Protein AF-0000000084926700 (afdb_homodimer)

pLDDT: mean 98.09, std 1.51, range [87.0, 98.94]

Solvent-accessible surface area (backbone atoms only — not comparable to full-atom values): 17293 Å² total; per-residue (Å²): 122,46,78,41,77,56,53,80,87,45,44,69,62,55,50,50,43,50,35,48,34,26,75,72,44,66,83,39,51,40,74,64,69,73,50,72,67,58,48,49,52,53,49,61,75,17,67,68,95,33,42,46,31,31,31,32,49,96,93,35,76,46,28,35,35,32,48,40,74,63,48,89,40,59,16,24,70,37,20,29,26,59,48,77,48,61,23,85,90,54,61,94,68,58,57,66,56,55,51,48,55,52,49,54,54,51,40,51,73,74,59,31,43,29,39,37,37,82,38,35,64,82,43,54,66,62,53,50,54,43,42,74,73,62,29,38,81,36,27,51,45,76,56,39,28,44,59,97,91,38,70,33,37,36,31,32,31,38,32,78,103,121,46,77,41,77,55,53,81,88,46,42,69,61,52,48,49,44,51,34,48,32,27,75,72,45,65,81,39,51,40,72,63,69,72,50,71,68,58,47,49,52,53,49,60,76,17,68,68,95,34,43,46,31,32,31,32,48,96,92,36,77,44,27,37,34,34,48,41,76,63,49,90,40,58,16,24,69,37,20,29,26,59,48,76,48,61,23,85,88,54,61,94,68,58,57,68,57,54,50,50,55,52,49,55,54,50,39,51,73,74,59,31,43,28,38,37,38,80,37,35,64,82,42,53,66,62,53,50,55,42,42,74,73,61,32,39,82,37,27,51,44,76,55,39,27,46,59,95,91,38,71,32,37,37,31,32,32,39,32,78,104

Radius of gyration: 20.7 Å; Cα contacts (8 Å, |Δi|>4): 631; chains: 2; bounding box: 41×64×48 Å

Nearest PDB structures (foldseek):
  3dr8-assembly1_B  TM=9.651E-01  e=3.257E-20  unclassified
  4mbu-assembly1_A  TM=9.840E-01  e=1.682E-19  Staphylococcus aureus subsp. aureus Mu50
  5t7e-assembly1_C-2  TM=9.710E-01  e=2.104E-18  Streptomyces hygroscopicus
  5wph-assembly1_A  TM=9.653E-01  e=4.947E-17  Pseudomonas putida KT2440
  5jtf-assembly1_B  TM=9.645E-01  e=9.303E-17  Pseudomonas putida KT2440

InterPro domains:
  IPR000182 GNAT domain [PF00583] (29-135)
  IPR000182 GNAT domain [PS51186] (1-161)
  IPR016181 Acyl-CoA N-acyltransferase [SSF55729] (1-161)

Organism: Caldicellulosiruptor owensensis (strain ATCC 700167 / DSM 13100 / OL) (NCBI:txid632518)

Structure (mmCIF, N/CA/C/O backbone):
data_AF-0000000084926700-model_v1
#
loop_
_entity.id
_entity.type
_entity.pdbx_description
1 polymer 'GCN5-related N-acetyltransferase'
#
loop_
_atom_site.group_PDB
_atom_site.id
_atom_site.type_symbol
_atom_site.label_atom_id
_atom_site.label_alt_id
_atom_site.label_comp_id
_atom_site.label_asym_id
_atom_site.label_entity_id
_atom_site.label_seq_id
_atom_site.pdbx_PDB_ins_code
_atom_site.Cartn_x
_atom_site.Cartn_y
_atom_site.Cartn_z
_atom_site.occupancy
_atom_site.B_iso_or_equiv
_atom_site.auth_seq_id
_atom_site.auth_comp_id
_atom_site.auth_asym_id
_atom_site.auth_atom_id
_atom_site.pdbx_PDB_model_num
ATOM 1 N N . MET A 1 1 ? -9.5 28.453 14.359 1 93.62 1 MET A N 1
ATOM 2 C CA . MET A 1 1 ? -9.023 27.656 13.234 1 93.62 1 MET A CA 1
ATOM 3 C C . MET A 1 1 ? -10.195 27.016 12.484 1 93.62 1 MET A C 1
ATOM 5 O O . MET A 1 1 ? -11.125 26.516 13.109 1 93.62 1 MET A O 1
ATOM 9 N N . ASN A 1 2 ? -10.195 27.125 11.203 1 97.12 2 ASN A N 1
ATOM 10 C CA . ASN A 1 2 ? -11.219 26.562 10.336 1 97.12 2 ASN A CA 1
ATOM 11 C C . ASN A 1 2 ? -10.648 25.5 9.406 1 97.12 2 ASN A C 1
ATOM 13 O O . ASN A 1 2 ? -9.547 25.656 8.875 1 97.12 2 ASN A O 1
ATOM 17 N N . ILE A 1 3 ? -11.391 24.391 9.234 1 98.62 3 ILE A N 1
ATOM 18 C CA . ILE A 1 3 ? -11.016 23.359 8.273 1 98.62 3 ILE A CA 1
ATOM 19 C C . ILE A 1 3 ? -11.969 23.391 7.082 1 98.62 3 ILE A C 1
ATOM 21 O O . ILE A 1 3 ? -13.18 23.297 7.25 1 98.62 3 ILE A O 1
ATOM 25 N N . ARG A 1 4 ? -11.453 23.547 5.969 1 98.25 4 ARG A N 1
ATOM 26 C CA . ARG A 1 4 ? -12.258 23.672 4.762 1 98.25 4 ARG A CA 1
ATOM 27 C C . ARG A 1 4 ? -11.617 22.906 3.6 1 98.25 4 ARG A C 1
ATOM 29 O O . ARG A 1 4 ? -10.422 22.625 3.625 1 98.25 4 ARG A O 1
ATOM 36 N N . LYS A 1 5 ? -12.43 22.688 2.58 1 98.19 5 LYS A N 1
ATOM 37 C CA . LYS A 1 5 ? -11.867 22.109 1.36 1 98.19 5 LYS A CA 1
ATOM 38 C C . LYS A 1 5 ? -10.82 23.031 0.742 1 98.19 5 LYS A C 1
ATOM 40 O O . LYS A 1 5 ? -11.039 24.234 0.635 1 98.19 5 LYS A O 1
ATOM 45 N N . ALA A 1 6 ? -9.703 22.438 0.392 1 98.5 6 ALA A N 1
ATOM 46 C CA . ALA A 1 6 ? -8.656 23.219 -0.255 1 98.5 6 ALA A CA 1
ATOM 47 C C . ALA A 1 6 ? -9.047 23.609 -1.679 1 98.5 6 ALA A C 1
ATOM 49 O O . ALA A 1 6 ? -9.836 22.906 -2.32 1 98.5 6 ALA A O 1
ATOM 50 N N . THR A 1 7 ? -8.547 24.719 -2.139 1 97.25 7 THR A N 1
ATOM 51 C CA . THR A 1 7 ? -8.727 25.172 -3.516 1 97.25 7 THR A CA 1
ATOM 52 C C . THR A 1 7 ? -7.383 25.266 -4.23 1 97.25 7 THR A C 1
ATOM 54 O O . THR A 1 7 ? -6.332 25.125 -3.607 1 97.25 7 THR A O 1
ATOM 57 N N . ILE A 1 8 ? -7.48 25.484 -5.504 1 97 8 ILE A N 1
ATOM 58 C CA . ILE A 1 8 ? -6.277 25.578 -6.32 1 97 8 ILE A CA 1
ATOM 59 C C . ILE A 1 8 ? -5.398 26.719 -5.801 1 97 8 ILE A C 1
ATOM 61 O O . ILE A 1 8 ? -4.168 26.625 -5.82 1 97 8 ILE A O 1
ATOM 65 N N . SER A 1 9 ? -5.969 27.734 -5.277 1 97.31 9 SER A N 1
ATOM 66 C CA . SER A 1 9 ? -5.227 28.891 -4.797 1 97.31 9 SER A CA 1
ATOM 67 C C . SER A 1 9 ? -4.41 28.547 -3.555 1 97.31 9 SER A C 1
ATOM 69 O O . SER A 1 9 ? -3.508 29.297 -3.172 1 97.31 9 SER A O 1
ATOM 71 N N . ASP A 1 10 ? -4.672 27.406 -2.898 1 98.06 10 ASP A N 1
ATOM 72 C CA . ASP A 1 10 ? -3.959 27 -1.693 1 98.06 10 ASP A CA 1
ATOM 73 C C . ASP A 1 10 ? -2.703 26.203 -2.045 1 98.06 10 ASP A C 1
ATOM 75 O O . ASP A 1 10 ? -1.844 25.984 -1.19 1 98.06 10 ASP A O 1
ATOM 79 N N . ILE A 1 11 ? -2.545 25.828 -3.25 1 98 11 ILE A N 1
ATOM 80 C CA . ILE A 1 11 ? -1.574 24.828 -3.67 1 98 11 ILE A CA 1
ATOM 81 C C . ILE A 1 11 ? -0.164 25.281 -3.32 1 98 11 ILE A C 1
ATOM 83 O O . ILE A 1 11 ? 0.638 24.516 -2.785 1 98 11 ILE A O 1
ATOM 87 N N . PRO A 1 12 ? 0.194 26.562 -3.576 1 98.31 12 PRO A N 1
ATOM 88 C CA . PRO A 1 12 ? 1.556 26.969 -3.225 1 98.31 12 PRO A CA 1
ATOM 89 C C . PRO A 1 12 ? 1.863 26.781 -1.741 1 98.31 12 PRO A C 1
ATOM 91 O O . PRO A 1 12 ? 2.982 26.391 -1.383 1 98.31 12 PRO A O 1
ATOM 94 N N . HIS A 1 13 ? 0.9 27 -0.874 1 98.56 13 HIS A N 1
ATOM 95 C CA . HIS A 1 13 ? 1.1 26.859 0.564 1 98.56 13 HIS A CA 1
ATOM 96 C C . HIS A 1 13 ? 1.185 25.391 0.967 1 98.56 13 HIS A C 1
ATOM 98 O O . HIS A 1 13 ? 2.041 25 1.771 1 98.56 13 HIS A O 1
ATOM 104 N N . LEU A 1 14 ? 0.307 24.594 0.41 1 98.81 14 LEU A N 1
ATOM 105 C CA . LEU A 1 14 ? 0.315 23.172 0.699 1 98.81 14 LEU A CA 1
ATOM 106 C C . LEU A 1 14 ? 1.615 22.531 0.226 1 98.81 14 LEU A C 1
ATOM 108 O O . LEU A 1 14 ? 2.207 21.719 0.942 1 98.81 14 LEU A O 1
ATOM 112 N N . LEU A 1 15 ? 2.004 22.938 -0.958 1 98.88 15 LEU A N 1
ATOM 113 C CA . LEU A 1 15 ? 3.236 22.422 -1.54 1 98.88 15 LEU A CA 1
ATOM 114 C C . LEU A 1 15 ? 4.445 22.797 -0.69 1 98.88 15 LEU A C 1
ATOM 116 O O . LEU A 1 15 ? 5.355 21.984 -0.501 1 98.88 15 LEU A O 1
ATOM 120 N N . TYR A 1 16 ? 4.469 23.984 -0.214 1 98.81 16 TYR A N 1
ATOM 121 C CA . TYR A 1 16 ? 5.543 24.422 0.673 1 98.81 16 TYR A CA 1
ATOM 122 C C . TYR A 1 16 ? 5.633 23.516 1.898 1 98.81 16 TYR A C 1
ATOM 124 O O . TYR A 1 16 ? 6.719 23.047 2.254 1 98.81 16 TYR A O 1
ATOM 132 N N . ILE A 1 17 ? 4.531 23.281 2.496 1 98.88 17 ILE A N 1
ATOM 133 C CA . ILE A 1 17 ? 4.484 22.438 3.688 1 98.88 17 ILE A CA 1
ATOM 134 C C . ILE A 1 17 ? 5.012 21.047 3.355 1 98.88 17 ILE A C 1
ATOM 136 O O . ILE A 1 17 ? 5.848 20.5 4.082 1 98.88 17 ILE A O 1
ATOM 140 N N . TYR A 1 18 ? 4.57 20.531 2.256 1 98.88 18 TYR A N 1
ATOM 141 C CA . TYR A 1 18 ? 4.961 19.172 1.875 1 98.88 18 TYR A CA 1
ATOM 142 C C . TYR A 1 18 ? 6.453 19.094 1.584 1 98.88 18 TYR A C 1
ATOM 144 O O . TYR A 1 18 ? 7.141 18.188 2.059 1 98.88 18 TYR A O 1
ATOM 152 N N . ASN A 1 19 ? 6.918 20.031 0.82 1 98.88 19 ASN A N 1
ATOM 153 C CA . ASN A 1 19 ? 8.32 19.984 0.414 1 98.88 19 ASN A CA 1
ATOM 154 C C . ASN A 1 19 ? 9.25 20.25 1.593 1 98.88 19 ASN A C 1
ATOM 156 O O . ASN A 1 19 ? 10.375 19.75 1.624 1 98.88 19 ASN A O 1
ATOM 160 N N . TYR A 1 20 ? 8.773 21.016 2.555 1 98.88 20 TYR A N 1
ATOM 161 C CA . TYR A 1 20 ? 9.547 21.109 3.787 1 98.88 20 TYR A CA 1
ATOM 162 C C . TYR A 1 20 ? 9.758 19.734 4.41 1 98.88 20 TYR A C 1
ATOM 164 O O . TYR A 1 20 ? 10.867 19.406 4.824 1 98.88 20 TYR A O 1
ATOM 172 N N . GLU A 1 21 ? 8.695 18.938 4.473 1 98.62 21 GLU A N 1
ATOM 173 C CA . GLU A 1 21 ? 8.781 17.594 5.039 1 98.62 21 GLU A CA 1
ATOM 174 C C . GLU A 1 21 ? 9.703 16.703 4.203 1 98.62 21 GLU A C 1
ATOM 176 O O . GLU A 1 21 ? 10.461 15.898 4.75 1 98.62 21 GLU A O 1
ATOM 181 N N . VAL A 1 22 ? 9.617 16.797 2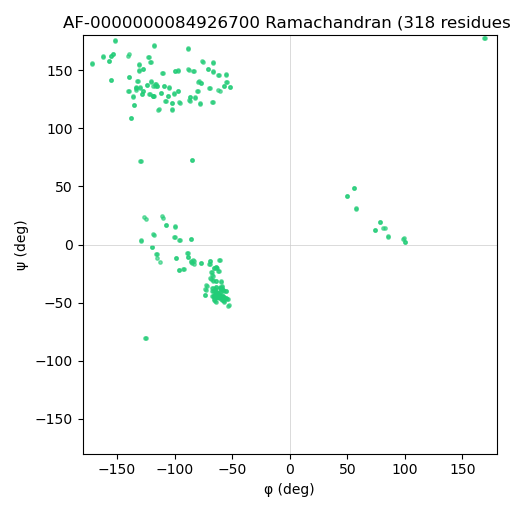.863 1 98.81 22 VAL A N 1
ATOM 182 C CA . VAL A 1 22 ? 10.469 16.031 1.972 1 98.81 22 VAL A CA 1
ATOM 183 C C . VAL A 1 22 ? 11.938 16.297 2.307 1 98.81 22 VAL A C 1
ATOM 185 O O . VAL A 1 22 ? 12.727 15.359 2.43 1 98.81 22 VAL A O 1
ATOM 188 N N . LEU A 1 23 ? 12.25 17.516 2.602 1 98.69 23 LEU A N 1
ATOM 189 C CA . LEU A 1 23 ? 13.641 17.922 2.699 1 98.69 23 LEU A CA 1
ATOM 190 C C . LEU A 1 23 ? 14.148 17.797 4.133 1 98.69 23 LEU A C 1
ATOM 192 O O . LEU A 1 23 ? 15.352 17.641 4.363 1 98.69 23 LEU A O 1
ATOM 196 N N . ASN A 1 24 ? 13.203 17.781 5.105 1 98.5 24 ASN A N 1
ATOM 197 C CA . ASN A 1 24 ? 13.695 18 6.457 1 98.5 24 ASN A CA 1
ATOM 198 C C . ASN A 1 24 ? 13.203 16.938 7.426 1 98.5 24 ASN A C 1
ATOM 200 O O . ASN A 1 24 ? 13.477 17 8.625 1 98.5 24 ASN A O 1
ATOM 204 N N . SER A 1 25 ? 12.484 15.961 6.934 1 98.25 25 SER A N 1
ATOM 205 C CA . SER A 1 25 ? 11.922 14.992 7.875 1 98.25 25 SER A CA 1
ATOM 206 C C . SER A 1 25 ? 11.742 13.633 7.223 1 98.25 25 SER A C 1
ATOM 208 O O . SER A 1 25 ? 11.992 13.469 6.027 1 98.25 25 SER A O 1
ATOM 210 N N . THR A 1 26 ? 11.32 12.648 8.008 1 98.25 26 THR A N 1
ATOM 211 C CA . THR A 1 26 ? 10.977 11.32 7.516 1 98.25 26 THR A CA 1
ATOM 212 C C . THR A 1 26 ? 9.469 11.102 7.547 1 98.25 26 THR A C 1
ATOM 214 O O . THR A 1 26 ? 9 9.961 7.539 1 98.25 26 THR A O 1
ATOM 217 N N . SER A 1 27 ? 8.727 12.203 7.668 1 98.12 27 SER A N 1
ATOM 218 C CA . SER A 1 27 ? 7.277 12.094 7.727 1 98.12 27 SER A CA 1
ATOM 219 C C . SER A 1 27 ? 6.699 11.625 6.395 1 98.12 27 SER A C 1
ATOM 221 O O . SER A 1 27 ? 5.566 11.148 6.332 1 98.12 27 SER A O 1
ATOM 223 N N . THR A 1 28 ? 7.461 11.875 5.34 1 98.62 28 THR A N 1
ATOM 224 C CA . THR A 1 28 ? 7.152 11.344 4.016 1 98.62 28 THR A CA 1
ATOM 225 C C . THR A 1 28 ? 8.359 10.617 3.432 1 98.62 28 THR A C 1
ATOM 227 O O . THR A 1 28 ? 9.5 10.969 3.713 1 98.62 28 THR A O 1
ATOM 230 N N . PHE A 1 29 ? 8.055 9.68 2.641 1 98.81 29 PHE A N 1
ATOM 231 C CA . PHE A 1 29 ? 9.117 8.867 2.059 1 98.81 29 PHE A CA 1
ATOM 232 C C . PHE A 1 29 ? 9.43 9.328 0.639 1 98.81 29 PHE A C 1
ATOM 234 O O . PHE A 1 29 ? 10.016 8.578 -0.144 1 98.81 29 PHE A O 1
ATOM 241 N N . ASP A 1 30 ? 8.992 10.5 0.275 1 98.75 30 ASP A N 1
ATOM 242 C CA . ASP A 1 30 ? 9.531 11.195 -0.892 1 98.75 30 ASP A CA 1
ATOM 243 C C . ASP A 1 30 ? 10.883 11.82 -0.577 1 98.75 30 ASP A C 1
ATOM 245 O O . ASP A 1 30 ? 11.078 12.383 0.504 1 98.75 30 ASP A O 1
ATOM 249 N N . ILE A 1 31 ? 11.805 11.719 -1.516 1 98.44 31 ILE A N 1
ATOM 250 C CA . ILE A 1 31 ? 13.148 12.18 -1.206 1 98.44 31 ILE A CA 1
ATOM 251 C C . ILE A 1 31 ? 13.5 13.375 -2.086 1 98.44 31 ILE A C 1
ATOM 253 O O . ILE A 1 31 ? 14.484 14.078 -1.827 1 98.44 31 ILE A O 1
ATOM 257 N N . HIS A 1 32 ? 12.695 13.664 -3.131 1 98.5 32 HIS A N 1
ATOM 258 C CA . HIS A 1 32 ? 12.828 14.859 -3.961 1 98.5 32 HIS A CA 1
ATOM 259 C C . HIS A 1 32 ? 11.57 15.719 -3.885 1 98.5 32 HIS A C 1
ATOM 261 O O . HIS A 1 32 ? 10.453 15.203 -3.955 1 98.5 32 HIS A O 1
ATOM 267 N N . PRO A 1 33 ? 11.805 17 -3.766 1 98.69 33 PRO A N 1
ATOM 268 C CA . PRO A 1 33 ? 10.641 17.891 -3.703 1 98.69 33 PRO A CA 1
ATOM 269 C C . PRO A 1 33 ? 9.703 17.719 -4.898 1 98.69 33 PRO A C 1
ATOM 271 O O . PRO A 1 33 ? 10.164 17.469 -6.016 1 98.69 33 PRO A O 1
ATOM 274 N N . LYS A 1 34 ? 8.445 17.891 -4.621 1 98.62 34 LYS A N 1
ATOM 275 C CA . LYS A 1 34 ? 7.426 17.812 -5.668 1 98.62 34 LYS A CA 1
ATOM 276 C C . LYS A 1 34 ? 7.305 19.156 -6.398 1 98.62 34 LYS A C 1
ATOM 278 O O . LYS A 1 34 ? 7.539 20.219 -5.812 1 98.62 34 LYS A O 1
ATOM 283 N N . THR A 1 35 ? 6.953 19.078 -7.645 1 98.56 35 THR A N 1
ATOM 284 C CA . THR A 1 35 ? 6.66 20.266 -8.43 1 98.56 35 THR A CA 1
ATOM 285 C C . THR A 1 35 ? 5.191 20.656 -8.289 1 98.56 35 THR A C 1
ATOM 287 O O . THR A 1 35 ? 4.395 19.906 -7.723 1 98.56 35 THR A O 1
ATOM 290 N N . THR A 1 36 ? 4.898 21.828 -8.766 1 98.31 36 THR A N 1
ATOM 291 C CA . THR A 1 36 ? 3.506 22.266 -8.812 1 98.31 36 THR A CA 1
ATOM 292 C C . THR A 1 36 ? 2.67 21.297 -9.648 1 98.31 36 THR A C 1
ATOM 294 O O . THR A 1 36 ? 1.532 20.984 -9.289 1 98.31 36 THR A O 1
ATOM 297 N N . GLU A 1 37 ? 3.205 20.797 -10.695 1 97.94 37 GLU A N 1
ATOM 298 C CA . GLU A 1 37 ? 2.512 19.844 -11.562 1 97.94 37 GLU A CA 1
ATOM 299 C C . GLU A 1 37 ? 2.221 18.547 -10.82 1 97.94 37 GLU A C 1
ATOM 301 O O . GLU A 1 37 ? 1.122 18 -10.922 1 97.94 37 GLU A O 1
ATOM 306 N N . ASP A 1 38 ? 3.221 18.047 -10.102 1 97.38 38 ASP A N 1
ATOM 307 C CA . ASP A 1 38 ? 3.037 16.859 -9.281 1 97.38 38 ASP A CA 1
ATOM 308 C C . ASP A 1 38 ? 1.875 17.047 -8.305 1 97.38 38 ASP A C 1
ATOM 310 O O . ASP A 1 38 ? 1.033 16.156 -8.164 1 97.38 38 ASP A O 1
ATOM 314 N N . PHE A 1 39 ? 1.88 18.172 -7.684 1 97.44 39 PHE A N 1
ATOM 315 C CA . PHE A 1 39 ? 0.886 18.406 -6.645 1 97.44 39 PHE A CA 1
ATOM 316 C C . PHE A 1 39 ? -0.494 18.625 -7.254 1 97.44 39 PHE A C 1
ATOM 318 O O . PHE A 1 39 ? -1.506 18.25 -6.664 1 97.44 39 PHE A O 1
ATOM 325 N N . LEU A 1 40 ? -0.584 19.25 -8.406 1 97.31 40 LEU A N 1
ATOM 326 C CA . LEU A 1 40 ? -1.854 19.406 -9.102 1 97.31 40 LEU A CA 1
ATOM 327 C C . LEU A 1 40 ? -2.477 18.047 -9.422 1 97.31 40 LEU A C 1
ATOM 329 O O . LEU A 1 40 ? -3.697 17.891 -9.336 1 97.31 40 LEU A O 1
ATOM 333 N N . LYS A 1 41 ? -1.693 17.094 -9.789 1 97.19 41 LYS A N 1
ATOM 334 C CA . LYS A 1 41 ? -2.186 15.734 -10.023 1 97.19 41 LYS A CA 1
ATOM 335 C C . LYS A 1 41 ? -2.781 15.133 -8.758 1 97.19 41 LYS A C 1
ATOM 337 O O . LYS A 1 41 ? -3.846 14.516 -8.797 1 97.19 41 LYS A O 1
ATOM 342 N N . LEU A 1 42 ? -2.01 15.336 -7.684 1 97 42 LEU A N 1
ATOM 343 C CA . LEU A 1 42 ? -2.521 14.891 -6.391 1 97 42 LEU A CA 1
ATOM 344 C C . LEU A 1 42 ? -3.855 15.562 -6.074 1 97 42 LEU A C 1
ATOM 346 O O . LEU A 1 42 ? -4.812 14.891 -5.68 1 97 42 LEU A O 1
ATOM 350 N N . PHE A 1 43 ? -3.852 16.844 -6.266 1 97.19 43 PHE A N 1
ATOM 351 C CA . PHE A 1 43 ? -5.047 17.641 -6.004 1 97.19 43 PHE A CA 1
ATOM 352 C C . PHE A 1 43 ? -6.219 17.141 -6.848 1 97.19 43 PHE A C 1
ATOM 354 O O . PHE A 1 43 ? -7.324 16.969 -6.332 1 97.19 43 PHE A O 1
ATOM 361 N N . ASP A 1 44 ? -6 16.859 -8.094 1 96.25 44 ASP A N 1
ATOM 362 C CA . ASP A 1 44 ? -7.035 16.391 -9.008 1 96.25 44 ASP A CA 1
ATOM 363 C C . ASP A 1 44 ? -7.562 15.016 -8.594 1 96.25 44 ASP A C 1
ATOM 365 O O . ASP A 1 44 ? -8.766 14.758 -8.68 1 96.25 44 ASP A O 1
ATOM 369 N N . SER A 1 45 ? -6.672 14.172 -8.125 1 96.25 45 SER A N 1
ATOM 370 C CA . SER A 1 45 ? -7.078 12.836 -7.699 1 96.25 45 SER A CA 1
ATOM 371 C C . SER A 1 45 ? -7.91 12.891 -6.422 1 96.25 45 SER A C 1
ATOM 373 O O . SER A 1 45 ? -8.586 11.922 -6.074 1 96.25 45 SER A O 1
ATOM 375 N N . HIS A 1 46 ? -7.863 14 -5.734 1 96.94 46 HIS A N 1
ATOM 376 C CA . HIS A 1 46 ? -8.586 14.188 -4.48 1 96.94 46 HIS A CA 1
ATOM 377 C C . HIS A 1 46 ? -9.719 15.195 -4.641 1 96.94 46 HIS A C 1
ATOM 379 O O . HIS A 1 46 ? -10.172 15.789 -3.662 1 96.94 46 HIS A O 1
ATOM 385 N N . SER A 1 47 ? -10.242 15.414 -5.762 1 87 47 SER A N 1
ATOM 386 C CA . SER A 1 47 ? -11.195 16.484 -6.059 1 87 47 SER A CA 1
ATOM 387 C C . SER A 1 47 ? -12.617 16.062 -5.711 1 87 47 SER A C 1
ATOM 389 O O . SER A 1 47 ? -13.5 16.906 -5.547 1 87 47 SER A O 1
ATOM 391 N N . HIS A 1 48 ? -12.898 14.75 -5.516 1 89.19 48 HIS A N 1
ATOM 392 C CA . HIS A 1 48 ? -14.273 14.32 -5.324 1 89.19 48 HIS A CA 1
ATOM 393 C C . HIS A 1 48 ? -14.43 13.523 -4.035 1 89.19 48 HIS A C 1
ATOM 395 O O . HIS A 1 48 ? -14.672 14.094 -2.969 1 89.19 48 HIS A O 1
ATOM 401 N N . ARG A 1 49 ? -14.148 12.383 -3.951 1 92.75 49 ARG A N 1
ATOM 402 C CA . ARG A 1 49 ? -14.484 11.469 -2.859 1 92.75 49 ARG A CA 1
ATOM 403 C C . ARG A 1 49 ? -13.656 11.773 -1.618 1 92.75 49 ARG A C 1
ATOM 405 O O . ARG A 1 49 ? -14.164 11.734 -0.497 1 92.75 49 ARG A O 1
ATOM 412 N N . TYR A 1 50 ? -12.367 12.117 -1.796 1 97.56 50 TYR A N 1
ATOM 413 C CA . TYR A 1 50 ? -11.438 12.352 -0.699 1 97.56 50 TYR A CA 1
ATOM 414 C C . TYR A 1 50 ? -10.711 13.68 -0.875 1 97.56 50 TYR A C 1
ATOM 416 O O . TYR A 1 50 ? -9.492 13.711 -1.085 1 97.56 50 TYR A O 1
ATOM 424 N N . PRO A 1 51 ? -11.383 14.758 -0.686 1 98 51 PRO A N 1
ATOM 425 C CA . PRO A 1 51 ? -10.758 16.062 -0.902 1 98 51 PRO A CA 1
ATOM 426 C C . PRO A 1 51 ? -9.641 16.359 0.101 1 98 51 PRO A C 1
ATOM 428 O O . PRO A 1 51 ? -9.617 15.781 1.187 1 98 51 PRO A O 1
ATOM 431 N N . ILE A 1 52 ? -8.773 17.25 -0.351 1 98.81 52 ILE A N 1
ATOM 432 C CA . ILE A 1 52 ? -7.789 17.812 0.575 1 98.81 52 ILE A CA 1
ATOM 433 C C . ILE A 1 52 ? -8.438 18.922 1.403 1 98.81 52 ILE A C 1
ATOM 435 O O . ILE A 1 52 ? -9.125 19.781 0.861 1 98.81 52 ILE A O 1
ATOM 439 N N . TYR A 1 53 ? -8.227 18.859 2.686 1 98.81 53 TYR A N 1
ATOM 440 C CA . TYR A 1 53 ? -8.758 19.859 3.59 1 98.81 53 TYR A CA 1
ATOM 441 C C . TYR A 1 53 ? -7.641 20.703 4.191 1 98.81 53 TYR A C 1
ATOM 443 O O . TYR A 1 53 ? -6.668 20.172 4.723 1 98.81 53 TYR A O 1
ATOM 451 N N . ALA A 1 54 ? -7.805 21.984 4.121 1 98.81 54 ALA A N 1
ATOM 452 C CA . ALA A 1 54 ? -6.844 22.922 4.691 1 98.81 54 ALA A CA 1
ATOM 453 C C . ALA A 1 54 ? -7.332 23.453 6.035 1 98.81 54 ALA A C 1
ATOM 455 O O . ALA A 1 54 ? -8.508 23.797 6.184 1 98.81 54 ALA A O 1
ATOM 456 N N . ALA A 1 55 ? -6.473 23.406 7.012 1 98.81 55 ALA A N 1
ATOM 457 C CA . ALA A 1 55 ? -6.688 24.125 8.266 1 98.81 55 ALA A CA 1
ATOM 458 C C . ALA A 1 55 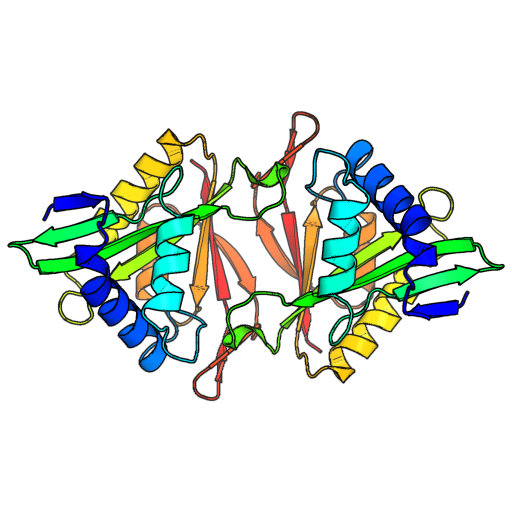? -6.148 25.547 8.18 1 98.81 55 ALA A C 1
ATOM 460 O O . ALA A 1 55 ? -4.961 25.75 7.918 1 98.81 55 ALA A O 1
ATOM 461 N N . GLU A 1 56 ? -7.027 26.438 8.453 1 98.56 56 GLU A N 1
ATOM 462 C CA . GLU A 1 56 ? -6.664 27.844 8.234 1 98.56 56 GLU A CA 1
ATOM 463 C C . GLU A 1 56 ? -7.043 28.703 9.43 1 98.56 56 GLU A C 1
ATOM 465 O O . GLU A 1 56 ? -8.062 28.453 10.086 1 98.56 56 GLU A O 1
ATOM 470 N N . GLU A 1 57 ? -6.156 29.625 9.727 1 97.88 57 GLU A N 1
ATOM 471 C CA . GLU A 1 57 ? -6.422 30.688 10.688 1 97.88 57 GLU A CA 1
ATOM 472 C C . GLU A 1 57 ? -5.934 32.031 10.172 1 97.88 57 GLU A C 1
ATOM 474 O O . GLU A 1 57 ? -4.77 32.188 9.789 1 97.88 57 GLU A O 1
ATOM 479 N N . ASN A 1 58 ? -6.836 33.094 10.172 1 95.69 58 ASN A N 1
ATOM 480 C CA . ASN A 1 58 ? -6.496 34.438 9.711 1 95.69 58 ASN A CA 1
ATOM 481 C C . ASN A 1 58 ? -5.824 34.406 8.336 1 95.69 58 ASN A C 1
ATOM 483 O O . ASN A 1 58 ? -4.75 34.969 8.156 1 95.69 58 ASN A O 1
ATOM 487 N N . SER A 1 59 ? -6.273 33.594 7.387 1 94.25 59 SER A N 1
ATOM 488 C CA . SER A 1 59 ? -5.867 33.469 5.988 1 94.25 59 SER A CA 1
ATOM 489 C C . SER A 1 59 ? -4.508 32.781 5.859 1 94.25 59 SER A C 1
ATOM 491 O O . SER A 1 59 ? -3.855 32.875 4.816 1 94.25 59 SER A O 1
ATOM 493 N N . THR A 1 60 ? -4.125 32.219 7.004 1 97.44 60 THR A N 1
ATOM 494 C CA . THR A 1 60 ? -2.879 31.453 6.996 1 97.44 60 THR A CA 1
ATOM 495 C C . THR A 1 60 ? -3.162 29.953 7.051 1 97.44 60 THR A C 1
ATOM 497 O O . THR A 1 60 ? -3.951 29.484 7.875 1 97.44 60 THR A O 1
ATOM 500 N N . ILE A 1 61 ? -2.566 29.25 6.109 1 98.62 61 ILE A N 1
ATOM 501 C CA . ILE A 1 61 ? -2.695 27.797 6.133 1 98.62 61 ILE A CA 1
ATOM 502 C C . ILE A 1 61 ? -1.757 27.203 7.184 1 98.62 61 ILE A C 1
ATOM 504 O O . ILE A 1 61 ? -0.539 27.375 7.102 1 98.62 61 ILE A O 1
ATOM 508 N N . LEU A 1 62 ? -2.322 26.5 8.141 1 98.81 62 LEU A N 1
ATOM 509 C CA . LEU A 1 62 ? -1.581 25.953 9.273 1 98.81 62 LEU A CA 1
ATOM 510 C C . LEU A 1 62 ? -1.188 24.5 9.016 1 98.81 62 LEU A C 1
ATOM 512 O O . LEU A 1 62 ? -0.28 23.969 9.664 1 98.81 62 LEU A O 1
ATOM 516 N N . GLY A 1 63 ? -1.837 23.844 8.172 1 98.88 63 GLY A N 1
ATOM 517 C CA . GLY A 1 63 ? -1.68 22.438 7.812 1 98.88 63 GLY A CA 1
ATOM 518 C C . GLY A 1 63 ? -2.807 21.922 6.941 1 98.88 63 GLY A C 1
ATOM 519 O O . GLY A 1 63 ? -3.684 22.672 6.527 1 98.88 63 GLY A O 1
ATOM 520 N N . TYR A 1 64 ? -2.691 20.719 6.574 1 98.88 64 TYR A N 1
ATOM 521 C CA . TYR A 1 64 ? -3.75 20.109 5.777 1 98.88 64 TYR A CA 1
ATOM 522 C C . TYR A 1 64 ? -3.752 18.594 5.949 1 98.88 64 TYR A C 1
ATOM 524 O O . TYR A 1 64 ? -2.818 18.016 6.523 1 98.88 64 TYR A O 1
ATOM 532 N N . GLY A 1 65 ? -4.812 17.984 5.609 1 98.88 65 GLY A N 1
ATOM 533 C CA . GLY A 1 65 ? -4.961 16.531 5.641 1 98.88 65 GLY A CA 1
ATOM 534 C C . GLY A 1 65 ? -5.98 16.016 4.645 1 98.88 65 GLY A C 1
ATOM 535 O O . GLY A 1 65 ? -6.754 16.797 4.078 1 98.88 65 GLY A O 1
ATOM 536 N N . TYR A 1 66 ? -5.922 14.781 4.398 1 98.88 66 TYR A N 1
ATOM 537 C CA . TYR A 1 66 ? -6.875 14.148 3.494 1 98.88 66 TYR A CA 1
ATOM 538 C C . TYR A 1 66 ? -6.887 12.633 3.691 1 98.88 66 TYR A C 1
ATOM 540 O O . TYR A 1 66 ? -6.008 12.078 4.352 1 98.88 66 TYR A O 1
ATOM 548 N N . LEU A 1 67 ? -7.898 12.055 3.229 1 98.75 67 LEU A N 1
ATOM 549 C CA . LEU A 1 67 ? -8.008 10.602 3.102 1 98.75 67 LEU A CA 1
ATOM 550 C C . LEU A 1 67 ? -7.652 10.156 1.688 1 98.75 67 LEU A C 1
ATOM 552 O O . LEU A 1 67 ? -7.793 10.922 0.733 1 98.75 67 LEU A O 1
ATOM 556 N N . SER A 1 68 ? -7.125 8.992 1.557 1 98.38 68 SER A N 1
ATOM 557 C CA . SER A 1 68 ? -6.875 8.336 0.279 1 98.38 68 SER A CA 1
ATOM 558 C C . SER A 1 68 ? -7.406 6.902 0.283 1 98.38 68 SER A C 1
ATOM 560 O O . SER A 1 68 ? -7.551 6.293 1.344 1 98.38 68 SER A O 1
ATOM 562 N N . PRO A 1 69 ? -7.707 6.414 -0.976 1 97.62 69 PRO A N 1
ATOM 563 C CA . PRO A 1 69 ? -7.922 4.965 -1.001 1 97.62 69 PRO A CA 1
ATOM 564 C C . PRO A 1 69 ? -6.719 4.184 -0.478 1 97.62 69 PRO A C 1
ATOM 566 O O . PRO A 1 69 ? -5.574 4.527 -0.779 1 97.62 69 PRO A O 1
ATOM 569 N N . PHE A 1 70 ? -7 3.172 0.36 1 98.25 70 PHE A N 1
ATOM 570 C CA . PHE A 1 70 ? -5.926 2.322 0.86 1 98.25 70 PHE A CA 1
ATOM 571 C C . PHE A 1 70 ? -5.27 1.552 -0.279 1 98.25 70 PHE A C 1
ATOM 573 O O . PHE A 1 70 ? -4.062 1.309 -0.255 1 98.25 70 PHE A O 1
ATOM 580 N N . SER A 1 71 ? -6.004 1.122 -1.248 1 98.06 71 SER A N 1
ATOM 581 C CA . SER A 1 71 ? -5.613 0.372 -2.438 1 98.06 71 SER A CA 1
ATOM 582 C C . SER A 1 71 ? -6.625 0.557 -3.564 1 98.06 71 SER A C 1
ATOM 584 O O . SER A 1 71 ? -7.777 0.924 -3.32 1 98.06 71 SER A O 1
ATOM 586 N N . GLU A 1 72 ? -6.156 0.324 -4.738 1 96.12 72 GLU A N 1
ATOM 587 C CA . GLU A 1 72 ? -7.066 0.385 -5.879 1 96.12 72 GLU A CA 1
ATOM 588 C C . GLU A 1 72 ? -7.93 -0.872 -5.965 1 96.12 72 GLU A C 1
ATOM 590 O O . GLU A 1 72 ? -8.906 -0.909 -6.711 1 96.12 72 GLU A O 1
ATOM 595 N N . LYS A 1 73 ? -7.59 -1.919 -5.301 1 98.12 73 LYS A N 1
ATOM 596 C CA . LYS A 1 73 ? -8.375 -3.148 -5.332 1 98.12 73 LYS A CA 1
ATOM 597 C C . LYS A 1 73 ? -9.711 -2.969 -4.613 1 98.12 73 LYS A C 1
ATOM 599 O O . LYS A 1 73 ? -9.75 -2.471 -3.486 1 98.12 73 LYS A O 1
ATOM 604 N N . GLU A 1 74 ? -10.734 -3.404 -5.168 1 97.81 74 GLU A N 1
ATOM 605 C CA . GLU A 1 74 ? -12.102 -3.043 -4.816 1 97.81 74 GLU A CA 1
ATOM 606 C C . GLU A 1 74 ? -12.461 -3.553 -3.424 1 97.81 74 GLU A C 1
ATOM 608 O O . GLU A 1 74 ? -13.25 -2.928 -2.713 1 97.81 74 GLU A O 1
ATOM 613 N N . ALA A 1 75 ? -11.914 -4.637 -3.031 1 98.62 75 ALA A N 1
ATOM 614 C CA . ALA A 1 75 ? -12.258 -5.203 -1.729 1 98.62 75 ALA A CA 1
ATOM 615 C C . ALA A 1 75 ? -11.797 -4.289 -0.596 1 98.62 75 ALA A C 1
ATOM 617 O O . ALA A 1 75 ? -12.32 -4.363 0.521 1 98.62 75 ALA A O 1
ATOM 618 N N . TYR A 1 76 ? -10.844 -3.404 -0.871 1 98.81 76 TYR A N 1
ATOM 619 C CA . TYR A 1 76 ? -10.305 -2.482 0.125 1 98.81 76 TYR A CA 1
ATOM 620 C C . TYR A 1 76 ? -11.156 -1.222 0.213 1 98.81 76 TYR A C 1
ATOM 622 O O . TYR A 1 76 ? -10.812 -0.28 0.929 1 98.81 76 TYR A O 1
ATOM 630 N N . SER A 1 77 ? -12.305 -1.098 -0.5 1 97.94 77 SER A N 1
ATOM 631 C CA . SER A 1 77 ? -13.102 0.122 -0.591 1 97.94 77 SER A CA 1
ATOM 632 C C . SER A 1 77 ? -13.617 0.55 0.779 1 97.94 77 SER A C 1
ATOM 634 O O . SER A 1 77 ? -14.023 1.7 0.965 1 97.94 77 SER A O 1
ATOM 636 N N . ILE A 1 78 ? -13.531 -0.303 1.781 1 98.44 78 ILE A N 1
ATOM 637 C CA . ILE A 1 78 ? -14.023 -0.013 3.121 1 98.44 78 ILE A CA 1
ATOM 638 C C . ILE A 1 78 ? -12.883 0.505 3.994 1 98.44 78 ILE A C 1
ATOM 640 O O . ILE A 1 78 ? -13.039 0.667 5.207 1 98.44 78 ILE A O 1
ATOM 644 N N . THR A 1 79 ? -11.703 0.69 3.445 1 98.88 79 THR A N 1
ATOM 645 C CA . THR A 1 79 ? -10.508 1.102 4.172 1 98.88 79 THR A CA 1
ATOM 646 C C . THR A 1 79 ? -9.867 2.32 3.516 1 98.88 79 THR A C 1
ATOM 648 O O . THR A 1 79 ? -9.711 2.365 2.295 1 98.88 79 THR A O 1
ATOM 651 N N . VAL A 1 80 ? -9.531 3.336 4.277 1 98.81 80 VAL A N 1
ATOM 652 C CA . VAL A 1 80 ? -8.852 4.527 3.777 1 98.81 80 VAL A CA 1
ATOM 653 C C . VAL A 1 80 ? -7.539 4.73 4.535 1 98.81 80 VAL A C 1
ATOM 655 O O . VAL A 1 80 ? -7.309 4.102 5.57 1 98.81 80 VAL A O 1
ATOM 658 N N . GLU A 1 81 ? -6.664 5.496 3.982 1 98.88 81 GLU A N 1
ATOM 659 C CA . GLU A 1 81 ? -5.441 5.973 4.621 1 98.88 81 GLU A CA 1
ATOM 660 C C . GLU A 1 81 ? -5.523 7.469 4.926 1 98.88 81 GLU A C 1
ATOM 662 O O . GLU A 1 81 ? -6.02 8.25 4.109 1 98.88 81 GLU A O 1
ATOM 667 N N . ASP A 1 82 ? -5.098 7.875 6.086 1 98.88 82 ASP A N 1
ATOM 668 C CA . ASP A 1 82 ? -5.102 9.305 6.383 1 98.88 82 ASP A CA 1
ATOM 669 C C . ASP A 1 82 ? -3.711 9.906 6.207 1 98.88 82 ASP A C 1
ATOM 671 O O . ASP A 1 82 ? -2.703 9.219 6.395 1 98.88 82 ASP A O 1
ATOM 675 N N . THR A 1 83 ? -3.637 11.133 5.836 1 98.81 83 THR A N 1
ATOM 676 C CA . THR A 1 83 ? -2.432 11.945 5.695 1 98.81 83 THR A CA 1
ATOM 677 C C . THR A 1 83 ? -2.623 13.312 6.34 1 98.81 83 THR A C 1
ATOM 679 O O . THR A 1 83 ? -3.664 13.953 6.164 1 98.81 83 THR A O 1
ATOM 682 N N . ILE A 1 84 ? -1.664 13.766 7.102 1 98.81 84 ILE A N 1
ATOM 683 C CA . ILE A 1 84 ? -1.717 15.062 7.77 1 98.81 84 ILE A CA 1
ATOM 684 C C . ILE A 1 84 ? -0.34 15.719 7.727 1 98.81 84 ILE A C 1
ATOM 686 O O . ILE A 1 84 ? 0.672 15.078 8.016 1 98.81 84 ILE A O 1
ATOM 690 N N . TYR A 1 85 ? -0.312 16.938 7.363 1 98.88 85 TYR A N 1
ATOM 691 C CA . TYR A 1 85 ? 0.889 17.75 7.426 1 98.88 85 TYR A CA 1
ATOM 692 C C . TYR A 1 85 ? 0.604 19.078 8.117 1 98.88 85 TYR A C 1
ATOM 694 O O . TYR A 1 85 ? -0.422 19.719 7.859 1 98.88 85 TYR A O 1
ATOM 702 N N . ILE A 1 86 ? 1.479 19.453 8.984 1 98.81 86 ILE A N 1
ATOM 703 C CA . ILE A 1 86 ? 1.365 20.703 9.711 1 98.81 86 ILE A CA 1
ATOM 704 C C . ILE A 1 86 ? 2.523 21.625 9.328 1 98.81 86 ILE A C 1
ATOM 706 O O . ILE A 1 86 ? 3.67 21.188 9.234 1 98.81 86 ILE A O 1
ATOM 710 N N . HIS A 1 87 ? 2.207 22.812 9.125 1 98.75 87 HIS A N 1
ATOM 711 C CA . HIS A 1 87 ? 3.246 23.812 8.867 1 98.75 87 HIS A CA 1
ATOM 712 C C . HIS A 1 87 ? 4.316 23.781 9.945 1 98.75 87 HIS A C 1
ATOM 714 O O . HIS A 1 87 ? 4 23.75 11.141 1 98.75 87 HIS A O 1
ATOM 720 N N . PRO A 1 88 ? 5.582 23.844 9.508 1 98.06 88 PRO A N 1
ATOM 721 C CA . PRO A 1 88 ? 6.656 23.672 10.484 1 98.06 88 PRO A CA 1
ATOM 722 C C . PRO A 1 88 ? 6.652 24.75 11.562 1 98.06 88 PRO A C 1
ATOM 724 O O . PRO A 1 88 ? 7.055 24.5 12.703 1 98.06 88 PRO A O 1
ATOM 727 N N . LEU A 1 89 ? 6.098 25.844 11.312 1 97.62 89 LEU A N 1
ATOM 728 C CA . LEU A 1 89 ? 6.133 26.969 12.25 1 97.62 89 LEU A CA 1
ATOM 729 C C . LEU A 1 89 ? 4.953 26.891 13.219 1 97.62 89 LEU A C 1
ATOM 731 O O . LEU A 1 89 ? 4.895 27.656 14.188 1 97.62 89 LEU A O 1
ATOM 735 N N . TYR A 1 90 ? 4.062 26 13.016 1 97.81 90 TYR A N 1
ATOM 736 C CA . TYR A 1 90 ? 2.84 26.031 13.812 1 97.81 90 TYR A CA 1
ATOM 737 C C . TYR A 1 90 ? 2.605 24.688 14.484 1 97.81 90 TYR A C 1
ATOM 739 O O . TYR A 1 90 ? 1.47 24.344 14.82 1 97.81 90 TYR A O 1
ATOM 747 N N . ARG A 1 91 ? 3.576 23.922 14.68 1 97.06 91 ARG A N 1
ATOM 748 C CA . ARG A 1 91 ? 3.486 22.625 15.328 1 97.06 91 ARG A CA 1
ATOM 749 C C . ARG A 1 91 ? 3.34 22.766 16.828 1 97.06 91 ARG A C 1
ATOM 751 O O . ARG A 1 91 ? 3.637 23.812 17.391 1 97.06 91 ARG A O 1
ATOM 758 N N . GLY A 1 92 ? 2.811 21.734 17.453 1 95.5 92 GLY A N 1
ATOM 759 C CA . GLY A 1 92 ? 2.668 21.734 18.891 1 95.5 92 GLY A CA 1
ATOM 760 C C . GLY A 1 92 ? 1.487 22.547 19.375 1 95.5 92 GLY A C 1
ATOM 761 O O . GLY A 1 92 ? 1.439 22.953 20.547 1 95.5 92 GLY A O 1
ATOM 762 N N . ARG A 1 93 ? 0.536 22.828 18.531 1 96.06 93 ARG A N 1
ATOM 763 C CA . ARG A 1 93 ? -0.579 23.703 18.875 1 96.06 93 ARG A CA 1
ATOM 764 C C . ARG A 1 93 ? -1.908 22.969 18.781 1 96.06 93 ARG A C 1
ATOM 766 O O . ARG A 1 93 ? -2.969 23.594 18.719 1 96.06 93 ARG A O 1
ATOM 773 N N . GLY A 1 94 ? -1.823 21.688 18.594 1 97.5 94 GLY A N 1
ATOM 774 C CA . GLY A 1 94 ? -3.039 20.891 18.562 1 97.5 94 GLY A CA 1
ATOM 775 C C . GLY A 1 94 ? -3.691 20.844 17.188 1 97.5 94 GLY A C 1
ATOM 776 O O . GLY A 1 94 ? -4.789 20.312 17.031 1 97.5 94 GLY A O 1
ATOM 777 N N . ILE A 1 95 ? -3.07 21.375 16.188 1 98.5 95 ILE A N 1
ATOM 778 C CA . ILE A 1 95 ? -3.625 21.438 14.852 1 98.5 95 ILE A CA 1
ATOM 779 C C . ILE A 1 95 ? -3.801 20.031 14.289 1 98.5 95 ILE A C 1
ATOM 781 O O . ILE A 1 95 ? -4.836 19.719 13.703 1 98.5 95 ILE A O 1
ATOM 785 N N . GLY A 1 96 ? -2.822 19.172 14.469 1 98.69 96 GLY A N 1
ATOM 786 C CA . GLY A 1 96 ? -2.91 17.781 14.023 1 98.69 96 GLY A CA 1
ATOM 787 C C . GLY A 1 96 ? -4.09 17.047 14.617 1 98.69 96 GLY A C 1
ATOM 788 O O . GLY A 1 96 ? -4.77 16.281 13.914 1 98.69 96 GLY A O 1
ATOM 789 N N . LYS A 1 97 ? -4.32 17.328 15.883 1 98.69 97 LYS A N 1
ATOM 790 C CA . LYS A 1 97 ? -5.453 16.719 16.562 1 98.69 97 LYS A CA 1
ATOM 791 C C . LYS A 1 97 ? -6.773 17.125 15.922 1 98.69 97 LYS A C 1
ATOM 793 O O . LYS A 1 97 ? -7.645 16.281 15.695 1 98.69 97 LYS A O 1
ATOM 798 N N . GLN A 1 98 ? -6.883 18.375 15.641 1 98.75 98 GLN A N 1
ATOM 799 C CA . GLN A 1 98 ? -8.117 18.875 15.047 1 98.75 98 GLN A CA 1
ATOM 800 C C . GLN A 1 98 ? -8.32 18.328 13.641 1 98.75 98 GLN A C 1
ATOM 802 O O . GLN A 1 98 ? -9.438 17.969 13.266 1 98.75 98 GLN A O 1
ATOM 807 N N . ILE A 1 99 ? -7.277 18.234 12.844 1 98.88 99 ILE A N 1
ATOM 808 C CA . ILE A 1 99 ? -7.371 17.719 11.484 1 98.88 99 ILE A CA 1
ATOM 809 C C . ILE A 1 99 ? -7.719 16.234 11.523 1 98.88 99 ILE A C 1
ATOM 811 O O . ILE A 1 99 ? -8.602 15.773 10.789 1 98.88 99 ILE A O 1
ATOM 815 N N . LEU A 1 100 ? -7.066 15.453 12.398 1 98.94 100 LEU A N 1
ATOM 816 C CA . LEU A 1 100 ? -7.332 14.016 12.469 1 98.94 100 LEU A CA 1
ATOM 817 C C . LEU A 1 100 ? -8.766 13.75 12.906 1 98.94 100 LEU A C 1
ATOM 819 O O . LEU A 1 100 ? -9.445 12.891 12.344 1 98.94 100 LEU A O 1
ATOM 823 N N . LYS A 1 101 ? -9.203 14.484 13.922 1 98.88 101 LYS A N 1
ATOM 824 C CA . LYS A 1 101 ? -10.594 14.367 14.352 1 98.88 101 LYS A CA 1
ATOM 825 C C . LYS A 1 101 ? -11.555 14.594 13.188 1 98.88 101 LYS A C 1
ATOM 827 O O . LYS A 1 101 ? -12.508 13.836 13 1 98.88 101 LYS A O 1
ATOM 832 N N . PHE A 1 102 ? -11.297 15.641 12.445 1 98.88 102 PHE A N 1
ATOM 833 C CA . PHE A 1 102 ? -12.109 15.969 11.273 1 98.88 102 PHE A CA 1
ATOM 834 C C . PHE A 1 102 ? -12.07 14.852 10.25 1 98.88 102 PHE A C 1
ATOM 836 O O . PHE A 1 102 ? -13.109 14.453 9.719 1 98.88 102 PHE A O 1
ATOM 843 N N . LEU A 1 103 ? -10.883 14.273 9.961 1 98.88 103 LEU A N 1
ATOM 844 C CA . LEU A 1 103 ? -10.719 13.227 8.961 1 98.88 103 LEU A CA 1
ATOM 845 C C . LEU A 1 103 ? -11.414 11.938 9.398 1 98.88 103 LEU A C 1
ATOM 847 O O . LEU A 1 103 ? -11.945 11.203 8.562 1 98.88 103 LEU A O 1
ATOM 851 N N . ILE A 1 104 ? -11.367 11.633 10.672 1 98.88 104 ILE A N 1
ATOM 852 C CA . ILE A 1 104 ? -12.047 10.445 11.188 1 98.88 104 ILE A CA 1
ATOM 853 C C . ILE A 1 104 ? -13.547 10.562 10.922 1 98.88 104 ILE A C 1
ATOM 855 O O . ILE A 1 104 ? -14.18 9.602 10.469 1 98.88 104 ILE A O 1
ATOM 859 N N . LYS A 1 105 ? -14.07 11.75 11.195 1 98.56 105 LYS A N 1
ATOM 860 C CA . LYS A 1 105 ? -15.484 11.977 10.906 1 98.56 105 LYS A CA 1
ATOM 861 C C . LYS A 1 105 ? -15.766 11.844 9.414 1 98.56 105 LYS A C 1
ATOM 863 O O . LYS A 1 105 ? -16.766 11.234 9.016 1 98.56 105 LYS A O 1
ATOM 868 N N . ARG A 1 106 ? -14.953 12.406 8.555 1 98.25 106 ARG A N 1
ATOM 869 C CA . ARG A 1 106 ? -15.125 12.32 7.105 1 98.25 106 ARG A CA 1
ATOM 870 C C . ARG A 1 106 ? -15.07 10.875 6.625 1 98.25 106 ARG A C 1
ATOM 872 O O . ARG A 1 106 ? -15.812 10.484 5.727 1 98.25 106 ARG A O 1
ATOM 879 N N . ALA A 1 107 ? -14.141 10.117 7.207 1 98.62 107 ALA A N 1
ATOM 880 C CA . ALA A 1 107 ? -14.023 8.711 6.844 1 98.62 107 ALA A CA 1
ATOM 881 C C . ALA A 1 107 ? -15.344 7.969 7.074 1 98.62 107 ALA A C 1
ATOM 883 O O . ALA A 1 107 ? -15.797 7.219 6.211 1 98.62 107 ALA A O 1
ATOM 884 N N . LYS A 1 108 ? -15.945 8.195 8.188 1 97.94 108 LYS A N 1
ATOM 885 C CA . LYS A 1 108 ? -17.234 7.574 8.492 1 97.94 108 LYS A CA 1
ATOM 886 C C . LYS A 1 108 ? -18.297 7.98 7.473 1 97.94 108 LYS A C 1
ATOM 888 O O . LYS A 1 108 ? -19.094 7.148 7.031 1 97.94 108 LYS A O 1
ATOM 893 N N . ASP A 1 109 ? -18.219 9.211 7.074 1 96.69 109 ASP A N 1
ATOM 894 C CA . ASP A 1 109 ? -19.188 9.742 6.129 1 96.69 109 ASP A CA 1
ATOM 895 C C . ASP A 1 109 ? -19.062 9.078 4.762 1 96.69 109 ASP A C 1
ATOM 897 O O . ASP A 1 109 ? -20.016 9.047 3.986 1 96.69 109 ASP A O 1
ATOM 901 N N . THR A 1 110 ? -17.859 8.586 4.398 1 95.12 110 THR A N 1
ATOM 902 C CA . THR A 1 110 ? -17.625 7.961 3.1 1 95.12 110 THR A CA 1
ATOM 903 C C . THR A 1 110 ? -18.047 6.492 3.121 1 95.12 110 THR A C 1
ATOM 905 O O . THR A 1 110 ? -18.031 5.824 2.086 1 95.12 110 THR A O 1
ATOM 908 N N . GLY A 1 111 ? -18.266 5.945 4.324 1 96.25 111 GLY A N 1
ATOM 909 C CA . GLY A 1 111 ? -18.609 4.539 4.453 1 96.25 111 GLY A CA 1
ATOM 910 C C . GLY A 1 111 ? -17.422 3.664 4.82 1 96.25 111 GLY A C 1
ATOM 911 O O . GLY A 1 111 ? -17.547 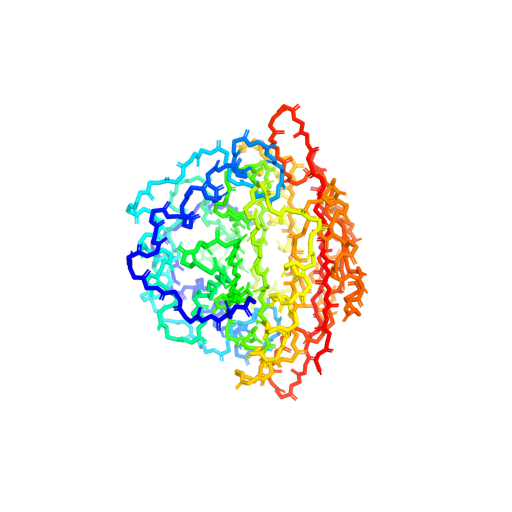2.439 4.887 1 96.25 111 GLY A O 1
ATOM 912 N N . ALA A 1 112 ? -16.344 4.266 5.062 1 98.12 112 ALA A N 1
ATOM 913 C CA . ALA A 1 112 ? -15.18 3.494 5.492 1 98.12 112 ALA A CA 1
ATOM 914 C C . ALA A 1 112 ? -15.406 2.883 6.871 1 98.12 112 ALA A C 1
ATOM 916 O O . ALA A 1 112 ? -16.062 3.488 7.727 1 98.12 112 ALA A O 1
ATOM 917 N N . THR A 1 113 ? -14.773 1.727 7.055 1 98.56 113 THR A N 1
ATOM 918 C CA . THR A 1 113 ? -14.852 1.069 8.352 1 98.56 113 THR A CA 1
ATOM 919 C C . THR A 1 113 ? -13.469 1 9 1 98.56 113 THR A C 1
ATOM 921 O O . THR A 1 113 ? -13.344 0.605 10.164 1 98.56 113 THR A O 1
ATOM 924 N N . ASN A 1 114 ? -12.453 1.376 8.234 1 98.81 114 ASN A N 1
ATOM 925 C CA . ASN A 1 114 ? -11.078 1.375 8.719 1 98.81 114 ASN A CA 1
ATOM 926 C C . ASN A 1 114 ? -10.312 2.602 8.242 1 98.81 114 ASN A C 1
ATOM 928 O O . ASN A 1 114 ? -10.484 3.037 7.098 1 98.81 114 ASN A O 1
ATOM 932 N N . ILE A 1 115 ? -9.461 3.111 9.047 1 98.94 115 ILE A N 1
ATOM 933 C CA . ILE A 1 115 ? -8.414 4.043 8.641 1 98.94 115 ILE A CA 1
ATOM 934 C C . ILE A 1 115 ? -7.039 3.441 8.945 1 98.94 115 ILE A C 1
ATOM 936 O O . ILE A 1 115 ? -6.797 2.961 10.055 1 98.94 115 ILE A O 1
ATOM 940 N N . ILE A 1 116 ? -6.195 3.41 8 1 98.94 116 ILE A N 1
ATOM 941 C CA . ILE A 1 116 ? -4.805 2.996 8.156 1 98.94 116 ILE A CA 1
ATOM 942 C C . ILE A 1 116 ? -3.893 4.223 8.125 1 98.94 116 ILE A C 1
ATOM 944 O O . ILE A 1 116 ? -4.094 5.133 7.324 1 98.94 116 ILE A O 1
ATOM 948 N N . ALA A 1 117 ? -2.99 4.297 8.984 1 98.94 117 ALA A N 1
ATOM 949 C CA . ALA A 1 117 ? -1.884 5.25 8.938 1 98.94 117 ALA A CA 1
ATOM 950 C C . ALA A 1 117 ? -0.542 4.531 8.844 1 98.94 117 ALA A C 1
ATOM 952 O O . ALA A 1 117 ? -0.27 3.611 9.625 1 98.94 117 ALA A O 1
ATOM 953 N N . LYS A 1 118 ? 0.269 4.863 7.918 1 98.88 118 LYS A N 1
ATOM 954 C CA . LYS A 1 118 ? 1.656 4.422 7.805 1 98.88 118 LYS A CA 1
ATOM 955 C C . LYS A 1 118 ? 2.617 5.516 8.266 1 98.88 118 LYS A C 1
ATOM 957 O O . LYS A 1 118 ? 2.686 6.586 7.648 1 98.88 118 LYS A O 1
ATOM 962 N N . VAL A 1 119 ? 3.309 5.215 9.297 1 98.94 119 VAL A N 1
ATOM 963 C CA . VAL A 1 119 ? 4.109 6.246 9.961 1 98.94 119 VAL A CA 1
ATOM 964 C C . VAL A 1 119 ? 5.543 5.754 10.125 1 98.94 119 VAL A C 1
ATOM 966 O O . VAL A 1 119 ? 5.773 4.633 10.586 1 98.94 119 VAL A O 1
ATOM 969 N N . CYS A 1 120 ? 6.477 6.586 9.695 1 98.88 120 CYS A N 1
ATOM 970 C CA . CYS A 1 120 ? 7.855 6.262 10.039 1 98.88 120 CYS A CA 1
ATOM 971 C C . CYS A 1 120 ? 8.016 6.078 11.539 1 98.88 120 CYS A C 1
ATOM 973 O O . CYS A 1 120 ? 7.492 6.867 12.328 1 98.88 120 CYS A O 1
ATOM 975 N N . ALA A 1 121 ? 8.797 5.102 11.914 1 98.75 121 ALA A N 1
ATOM 976 C CA . ALA A 1 121 ? 8.945 4.746 13.328 1 98.75 121 ALA A CA 1
ATOM 977 C C . ALA A 1 121 ? 9.586 5.891 14.117 1 98.75 121 ALA A C 1
ATOM 979 O O . ALA A 1 121 ? 9.383 6.004 15.328 1 98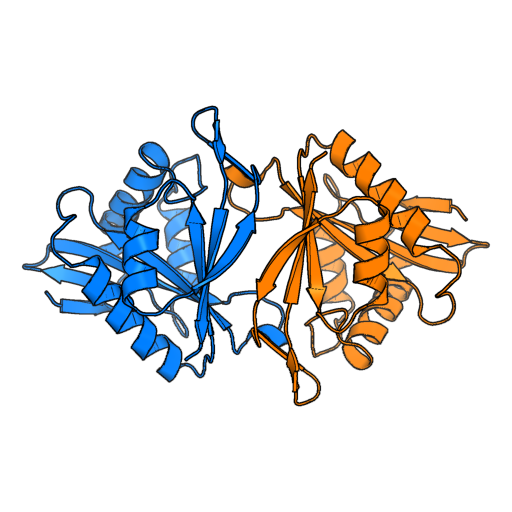.75 121 ALA A O 1
ATOM 980 N N . GLU A 1 122 ? 10.242 6.793 13.461 1 97.81 122 GLU A N 1
ATOM 981 C CA . GLU A 1 122 ? 10.93 7.906 14.117 1 97.81 122 GLU A CA 1
ATOM 982 C C . GLU A 1 122 ? 9.977 9.078 14.352 1 97.81 122 GLU A C 1
ATOM 984 O O . GLU A 1 122 ? 10.32 10.031 15.047 1 97.81 122 GLU A O 1
ATOM 989 N N . ASN A 1 123 ? 8.852 9.031 13.695 1 98.12 123 ASN A N 1
ATOM 990 C CA . ASN A 1 123 ? 7.891 10.125 13.812 1 98.12 123 ASN A CA 1
ATOM 991 C C . ASN A 1 123 ? 6.992 9.953 15.031 1 98.12 123 ASN A C 1
ATOM 993 O O . ASN A 1 123 ? 5.789 9.719 14.898 1 98.12 123 ASN A O 1
ATOM 997 N N . TYR A 1 124 ? 7.555 10.164 16.172 1 97.94 124 TYR A N 1
ATOM 998 C CA . TYR A 1 124 ? 6.887 9.898 17.438 1 97.94 124 TYR A CA 1
ATOM 999 C C . TYR A 1 124 ? 5.668 10.805 17.609 1 97.94 124 TYR A C 1
ATOM 1001 O O . TYR A 1 124 ? 4.68 10.414 18.234 1 97.94 124 TYR A O 1
ATOM 1009 N N . ILE A 1 125 ? 5.758 11.961 17.062 1 97.62 125 ILE A N 1
ATOM 1010 C CA . ILE A 1 125 ? 4.66 12.914 17.188 1 97.62 125 ILE A CA 1
ATOM 1011 C C . ILE A 1 125 ? 3.422 12.367 16.484 1 97.62 125 ILE A C 1
ATOM 1013 O O . ILE A 1 125 ? 2.328 12.359 17.062 1 97.62 125 ILE A O 1
ATOM 1017 N N . SER A 1 126 ? 3.561 11.922 15.266 1 98.56 126 SER A N 1
ATOM 1018 C CA . SER A 1 126 ? 2.443 11.352 14.516 1 98.56 126 SER A CA 1
ATOM 1019 C C . SER A 1 126 ? 1.931 10.07 15.164 1 98.56 126 SER A C 1
ATOM 1021 O O . SER A 1 126 ? 0.721 9.844 15.227 1 98.56 126 SER A O 1
ATOM 1023 N N . LEU A 1 127 ? 2.873 9.227 15.656 1 98.81 127 LEU A N 1
ATOM 1024 C CA . LEU A 1 127 ? 2.486 8 16.344 1 98.81 127 LEU A CA 1
ATOM 1025 C C . LEU A 1 127 ? 1.628 8.312 17.562 1 98.81 127 LEU A C 1
ATOM 1027 O O . LEU A 1 127 ? 0.567 7.707 17.75 1 98.81 127 LEU A O 1
ATOM 1031 N N . HIS A 1 128 ? 2.062 9.25 18.344 1 98.5 128 HIS A N 1
ATOM 1032 C CA . HIS A 1 128 ? 1.332 9.633 19.547 1 98.5 128 HIS A CA 1
ATOM 1033 C C . HIS A 1 128 ? -0.025 10.234 19.188 1 98.5 128 HIS A C 1
ATOM 1035 O O . HIS A 1 128 ? -1.027 9.938 19.844 1 98.5 128 HIS A O 1
ATOM 1041 N N . LEU A 1 129 ? -0.01 11.094 18.203 1 98.75 129 LEU A N 1
ATOM 1042 C CA . LEU A 1 129 ? -1.26 11.688 17.75 1 98.75 129 LEU A CA 1
ATOM 1043 C C . LEU A 1 129 ? -2.289 10.617 17.422 1 98.75 129 LEU A C 1
ATOM 1045 O O . LEU A 1 129 ? -3.398 10.625 17.969 1 98.75 129 LEU A O 1
ATOM 1049 N N . HIS A 1 130 ? -1.924 9.656 16.594 1 98.94 130 HIS A N 1
ATOM 1050 C CA . HIS A 1 130 ? -2.861 8.633 16.156 1 98.94 130 HIS A CA 1
ATOM 1051 C C . HIS A 1 130 ? -3.293 7.742 17.312 1 98.94 130 HIS A C 1
ATOM 1053 O O . HIS A 1 130 ? -4.477 7.438 17.469 1 98.94 130 HIS A O 1
ATOM 1059 N N . LYS A 1 131 ? -2.363 7.355 18.094 1 98.81 131 LYS A N 1
ATOM 1060 C CA . LYS A 1 131 ? -2.689 6.504 19.234 1 98.81 131 LYS A CA 1
ATOM 1061 C C . LYS A 1 131 ? -3.66 7.203 20.188 1 98.81 131 LYS A C 1
ATOM 1063 O O . LYS A 1 131 ? -4.523 6.559 20.781 1 98.81 131 LYS A O 1
ATOM 1068 N N . SER A 1 132 ? -3.498 8.5 20.344 1 98.62 132 SER A N 1
ATOM 1069 C CA . SER A 1 132 ? -4.383 9.266 21.219 1 98.62 132 SER A CA 1
ATOM 1070 C C . SER A 1 132 ? -5.82 9.242 20.703 1 98.62 132 SER A C 1
ATOM 1072 O O . SER A 1 132 ? -6.754 9.555 21.438 1 98.62 132 SER A O 1
ATOM 1074 N N . PHE A 1 133 ? -6.035 8.93 19.453 1 98.81 133 PHE A N 1
ATOM 1075 C CA . PHE A 1 133 ? -7.371 8.844 18.875 1 98.81 133 PHE A CA 1
ATOM 1076 C C . PHE A 1 133 ? -7.836 7.398 18.781 1 98.81 133 PHE A C 1
ATOM 1078 O O . PHE A 1 133 ? -8.836 7.098 18.125 1 98.81 133 PHE A O 1
ATOM 1085 N N . GLY A 1 134 ? -7.059 6.473 19.344 1 98.81 134 GLY A N 1
ATOM 1086 C CA . GLY A 1 134 ? -7.516 5.094 19.438 1 98.81 134 GLY A CA 1
ATOM 1087 C C . GLY A 1 134 ? -6.934 4.195 18.359 1 98.81 134 GLY A C 1
ATOM 1088 O O . GLY A 1 134 ? -7.281 3.016 18.281 1 98.81 134 GLY A O 1
ATOM 1089 N N . PHE A 1 135 ? -6.066 4.742 17.516 1 98.94 135 PHE A N 1
ATOM 1090 C CA . PHE A 1 135 ? -5.363 3.861 16.594 1 98.94 135 PHE A CA 1
ATOM 1091 C C . PHE A 1 135 ? -4.508 2.852 17.344 1 98.94 135 PHE A C 1
ATOM 1093 O O . PHE A 1 135 ? -3.885 3.188 18.359 1 98.94 135 PHE A O 1
ATOM 1100 N N . VAL A 1 136 ? -4.41 1.676 16.781 1 98.88 136 VAL A N 1
ATOM 1101 C CA . VAL A 1 136 ? -3.6 0.616 17.375 1 98.88 136 VAL A CA 1
ATOM 1102 C C . VAL A 1 136 ? -2.512 0.188 16.406 1 98.88 136 VAL A C 1
ATOM 1104 O O . VAL A 1 136 ? -2.746 0.121 15.188 1 98.88 136 VAL A O 1
ATOM 1107 N N . GLU A 1 137 ? -1.334 -0.084 16.922 1 98.88 137 GLU A N 1
ATOM 1108 C CA . GLU A 1 137 ? -0.269 -0.618 16.078 1 98.88 137 GLU A CA 1
ATOM 1109 C C . GLU A 1 137 ? -0.6 -2.029 15.594 1 98.88 137 GLU A C 1
ATOM 1111 O O . GLU A 1 137 ? -0.823 -2.93 16.406 1 98.88 137 GLU A O 1
ATOM 1116 N N . VAL A 1 138 ? -0.61 -2.189 14.32 1 98.94 138 VAL A N 1
ATOM 1117 C CA . VAL A 1 138 ? -0.996 -3.486 13.781 1 98.94 138 VAL A CA 1
ATOM 1118 C C . VAL A 1 138 ? 0.155 -4.07 12.961 1 98.94 138 VAL A C 1
ATOM 1120 O O . VAL A 1 138 ? 0.063 -5.191 12.461 1 98.94 138 VAL A O 1
ATOM 1123 N N . GLY A 1 139 ? 1.233 -3.314 12.844 1 98.88 139 GLY A N 1
ATOM 1124 C CA . GLY A 1 139 ? 2.383 -3.826 12.117 1 98.88 139 GLY A CA 1
ATOM 1125 C C . GLY A 1 139 ? 3.607 -2.938 12.234 1 98.88 139 GLY A C 1
ATOM 1126 O O . GLY A 1 139 ? 3.488 -1.743 12.516 1 98.88 139 GLY A O 1
ATOM 1127 N N . LYS A 1 140 ? 4.746 -3.471 12.062 1 98.88 140 LYS A N 1
ATOM 1128 C CA . LYS A 1 140 ? 6.031 -2.785 11.961 1 98.88 140 LYS A CA 1
ATOM 1129 C C . LYS A 1 140 ? 6.887 -3.387 10.844 1 98.88 140 LYS A C 1
ATOM 1131 O O . LYS A 1 140 ? 7.336 -4.527 10.953 1 98.88 140 LYS A O 1
ATOM 1136 N N . LEU A 1 141 ? 7.059 -2.67 9.789 1 98.94 141 LEU A N 1
ATOM 1137 C CA . LEU A 1 141 ? 7.934 -3.062 8.688 1 98.94 141 LEU A CA 1
ATOM 1138 C C . LEU A 1 141 ? 9.367 -2.611 8.953 1 98.94 141 LEU A C 1
ATOM 1140 O O . LEU A 1 141 ? 9.617 -1.422 9.164 1 98.94 141 LEU A O 1
ATOM 1144 N N . THR A 1 142 ? 10.266 -3.502 8.875 1 98.81 142 THR A N 1
ATOM 1145 C CA . THR A 1 142 ? 11.633 -3.24 9.297 1 98.81 142 THR A CA 1
ATOM 1146 C C . THR A 1 142 ? 12.5 -2.848 8.102 1 98.81 142 THR A C 1
ATOM 1148 O O . THR A 1 142 ? 12.578 -3.586 7.117 1 98.81 142 THR A O 1
ATOM 1151 N N . LYS A 1 143 ? 13.109 -1.677 8.164 1 98.75 143 LYS A N 1
ATOM 1152 C CA . LYS A 1 143 ? 14.109 -1.208 7.207 1 98.75 143 LYS A CA 1
ATOM 1153 C C . LYS A 1 143 ? 13.562 -1.249 5.785 1 98.75 143 LYS A C 1
ATOM 1155 O O . LYS A 1 143 ? 14.25 -1.701 4.863 1 98.75 143 LYS A O 1
ATOM 1160 N N . VAL A 1 144 ? 12.359 -0.715 5.602 1 98.88 144 VAL A N 1
ATOM 1161 C CA . VAL A 1 144 ? 11.719 -0.829 4.293 1 98.88 144 VAL A CA 1
ATOM 1162 C C . VAL A 1 144 ? 11.914 0.465 3.508 1 98.88 144 VAL A C 1
ATOM 1164 O O . VAL A 1 144 ? 11.586 0.533 2.32 1 98.88 144 VAL A O 1
ATOM 1167 N N . GLY A 1 145 ? 12.359 1.469 4.164 1 98.75 145 GLY A N 1
ATOM 1168 C CA . GLY A 1 145 ? 12.672 2.736 3.523 1 98.75 145 GLY A CA 1
ATOM 1169 C C . GLY A 1 145 ? 14.117 3.154 3.688 1 98.75 145 GLY A C 1
ATOM 1170 O O . GLY A 1 145 ? 14.805 2.68 4.594 1 98.75 145 GLY A O 1
ATOM 1171 N N . SER A 1 146 ? 14.555 3.957 2.83 1 98.62 146 SER A N 1
ATOM 1172 C CA . SER A 1 146 ? 15.883 4.566 2.926 1 98.62 146 SER A CA 1
ATOM 1173 C C . SER A 1 146 ? 15.828 6.055 2.611 1 98.62 146 SER A C 1
ATOM 1175 O O . SER A 1 146 ? 15.406 6.449 1.522 1 98.62 146 SER A O 1
ATOM 1177 N N . LYS A 1 147 ? 16.203 6.828 3.51 1 98.56 147 LYS A N 1
ATOM 1178 C CA . LYS A 1 147 ? 16.234 8.281 3.398 1 98.56 147 LYS A CA 1
ATOM 1179 C C . LYS A 1 147 ? 17.266 8.891 4.348 1 98.56 147 LYS A C 1
ATOM 1181 O O . LYS A 1 147 ? 17.453 8.398 5.465 1 98.56 147 LYS A O 1
ATOM 1186 N N . PHE A 1 148 ? 17.969 9.938 3.869 1 98.31 148 PHE A N 1
ATOM 1187 C CA . PHE A 1 148 ? 19 10.641 4.637 1 98.31 148 PHE A CA 1
ATOM 1188 C C . PHE A 1 148 ? 20.094 9.68 5.086 1 98.31 148 PHE A C 1
ATOM 1190 O O . PHE A 1 148 ? 20.594 9.781 6.207 1 98.31 148 PHE A O 1
ATOM 1197 N N . GLY A 1 149 ? 20.344 8.664 4.34 1 97.31 149 GLY A N 1
ATOM 1198 C CA . GLY A 1 149 ? 21.469 7.762 4.582 1 97.31 149 GLY A CA 1
ATOM 1199 C C . GLY A 1 149 ? 21.156 6.703 5.625 1 97.31 149 GLY A C 1
ATOM 1200 O O . GLY A 1 149 ? 22.062 6.023 6.109 1 97.31 149 GLY A O 1
ATOM 1201 N N . ARG A 1 150 ? 19.906 6.562 5.926 1 96.94 150 ARG A N 1
ATOM 1202 C CA . ARG A 1 150 ? 19.531 5.578 6.938 1 96.94 150 ARG A CA 1
ATOM 1203 C C . ARG A 1 150 ? 18.391 4.695 6.445 1 96.94 150 ARG A C 1
ATOM 1205 O O . ARG A 1 150 ? 17.578 5.129 5.633 1 96.94 150 ARG A O 1
ATOM 1212 N N . PHE A 1 151 ? 18.344 3.461 6.914 1 98.31 151 PHE A N 1
ATOM 1213 C CA . PHE A 1 151 ? 17.188 2.592 6.73 1 98.31 151 PHE A CA 1
ATOM 1214 C C . PHE A 1 151 ? 16.094 2.926 7.734 1 98.31 151 PHE A C 1
ATOM 1216 O O . PHE A 1 151 ? 16.391 3.221 8.898 1 98.31 151 PHE A O 1
ATOM 1223 N N . LEU A 1 152 ? 14.914 2.896 7.297 1 98.81 152 LEU A N 1
ATOM 1224 C CA . LEU A 1 152 ? 13.805 3.367 8.117 1 98.81 152 LEU A CA 1
ATOM 1225 C C . LEU A 1 152 ? 12.742 2.281 8.273 1 98.81 152 LEU A C 1
ATOM 1227 O O . LEU A 1 152 ? 12.422 1.578 7.312 1 98.81 152 LEU A O 1
ATOM 1231 N N . ASP A 1 153 ? 12.25 2.166 9.492 1 98.88 153 ASP A N 1
ATOM 1232 C CA . ASP A 1 153 ? 11.109 1.316 9.797 1 98.88 153 ASP A CA 1
ATOM 1233 C C . ASP A 1 153 ? 9.797 2.078 9.617 1 98.88 153 ASP A C 1
ATOM 1235 O O . ASP A 1 153 ? 9.758 3.301 9.766 1 98.88 153 ASP A O 1
ATOM 1239 N N . VAL A 1 154 ? 8.766 1.35 9.281 1 98.94 154 VAL A N 1
ATOM 1240 C CA . VAL A 1 154 ? 7.43 1.932 9.156 1 98.94 154 VAL A CA 1
ATOM 1241 C C . VAL A 1 154 ? 6.465 1.213 10.094 1 98.94 154 VAL A C 1
ATOM 1243 O O . VAL A 1 154 ? 6.402 -0.018 10.109 1 98.94 154 VAL A O 1
ATOM 1246 N N . ILE A 1 155 ? 5.75 1.953 10.867 1 98.94 155 ILE A N 1
ATOM 1247 C CA . ILE A 1 155 ? 4.703 1.44 11.742 1 98.94 155 ILE A CA 1
ATOM 1248 C C . ILE A 1 155 ? 3.342 1.589 11.062 1 98.94 155 ILE A C 1
ATOM 1250 O O . ILE A 1 155 ? 3.035 2.641 10.492 1 98.94 155 ILE A O 1
ATOM 1254 N N . ILE A 1 156 ? 2.592 0.552 11.078 1 98.94 156 ILE A N 1
ATOM 1255 C CA . ILE A 1 156 ? 1.229 0.586 10.555 1 98.94 156 ILE A CA 1
ATOM 1256 C C . ILE A 1 156 ? 0.236 0.669 11.711 1 98.94 156 ILE A C 1
ATOM 1258 O O . ILE A 1 156 ? 0.248 -0.175 12.609 1 98.94 156 ILE A O 1
ATOM 1262 N N . LEU A 1 157 ? -0.57 1.714 11.711 1 98.94 157 LEU A N 1
ATOM 1263 C CA . LEU A 1 157 ? -1.631 1.915 12.695 1 98.94 157 LEU A CA 1
ATOM 1264 C C . LEU A 1 157 ? -3.004 1.748 12.047 1 98.94 157 LEU A C 1
ATOM 1266 O O . LEU A 1 157 ? -3.191 2.086 10.883 1 98.94 157 LEU A O 1
ATOM 1270 N N . GLN A 1 158 ? -3.916 1.26 12.805 1 98.94 158 GLN A N 1
ATOM 1271 C CA . GLN A 1 158 ? -5.277 1.056 12.32 1 98.94 158 GLN A CA 1
ATOM 1272 C C . GLN A 1 158 ? -6.305 1.586 13.32 1 98.94 158 GLN A C 1
ATOM 1274 O O . GLN A 1 158 ? -6.152 1.401 14.531 1 98.94 158 GLN A O 1
ATOM 1279 N N . LEU A 1 159 ? -7.254 2.27 12.875 1 98.94 159 LEU A N 1
ATOM 1280 C CA . LEU A 1 159 ? -8.461 2.619 13.617 1 98.94 159 LEU A CA 1
ATOM 1281 C C . LEU A 1 159 ? -9.688 1.955 13.008 1 98.94 159 LEU A C 1
ATOM 1283 O O . LEU A 1 159 ? -10.008 2.184 11.844 1 98.94 159 LEU A O 1
ATOM 1287 N N . ILE A 1 160 ? -10.312 1.127 13.695 1 98.62 160 ILE A N 1
ATOM 1288 C CA . ILE A 1 160 ? -11.594 0.566 13.281 1 98.62 160 ILE A CA 1
ATOM 1289 C C . ILE A 1 160 ? -12.719 1.531 13.641 1 98.62 160 ILE A C 1
ATOM 1291 O O . ILE A 1 160 ? -12.82 1.973 14.789 1 98.62 160 ILE A O 1
ATOM 1295 N N . LEU A 1 161 ? -13.5 1.868 12.719 1 97.88 161 LEU A N 1
ATOM 1296 C CA . LEU A 1 161 ? -14.5 2.918 12.883 1 97.88 161 LEU A CA 1
ATOM 1297 C C . LEU A 1 161 ? -15.812 2.338 13.398 1 97.88 161 LEU A C 1
ATOM 1299 O O . LEU A 1 161 ? -16.141 1.182 13.117 1 97.88 161 LEU A O 1
ATOM 1303 N N . MET B 1 1 ? 9.875 -28.156 -15.43 1 93.56 1 MET B N 1
ATOM 1304 C CA . MET B 1 1 ? 9.234 -26.844 -15.383 1 93.56 1 MET B CA 1
ATOM 1305 C C . MET B 1 1 ? 10.25 -25.734 -15.625 1 93.56 1 MET B C 1
ATOM 1307 O O . MET B 1 1 ? 11.359 -25.781 -15.102 1 93.56 1 MET B O 1
ATOM 1311 N N . ASN B 1 2 ? 9.922 -24.812 -16.469 1 97.06 2 ASN B N 1
ATOM 1312 C CA . ASN B 1 2 ? 10.766 -23.672 -16.812 1 97.06 2 ASN B CA 1
ATOM 1313 C C . ASN B 1 2 ? 10.109 -22.359 -16.422 1 97.06 2 ASN B C 1
ATOM 1315 O O . ASN B 1 2 ? 8.906 -22.188 -16.578 1 97.06 2 ASN B O 1
ATOM 1319 N N . ILE B 1 3 ? 10.906 -21.438 -15.859 1 98.62 3 ILE B N 1
ATOM 1320 C CA . ILE B 1 3 ? 10.43 -20.094 -15.562 1 98.62 3 ILE B CA 1
ATOM 1321 C C . ILE B 1 3 ? 11.055 -19.094 -16.547 1 98.62 3 ILE B C 1
ATOM 1323 O O . ILE B 1 3 ? 12.281 -19.016 -16.656 1 98.62 3 ILE B O 1
ATOM 1327 N N . ARG B 1 4 ? 10.273 -18.406 -17.203 1 98.25 4 ARG B N 1
ATOM 1328 C CA . ARG B 1 4 ? 10.742 -17.484 -18.234 1 98.25 4 ARG B CA 1
ATOM 1329 C C . ARG B 1 4 ? 9.93 -16.188 -18.203 1 98.25 4 ARG B C 1
ATOM 1331 O O . ARG B 1 4 ? 8.82 -16.156 -17.672 1 98.25 4 ARG B O 1
ATOM 1338 N N . LYS B 1 5 ? 10.5 -15.172 -18.828 1 98.19 5 LYS B N 1
ATOM 1339 C CA . LYS B 1 5 ? 9.734 -13.938 -19 1 98.19 5 LYS B CA 1
ATOM 1340 C C . LYS B 1 5 ? 8.477 -14.172 -19.812 1 98.19 5 LYS B C 1
ATOM 1342 O O . LYS B 1 5 ? 8.516 -14.844 -20.859 1 98.19 5 LYS B O 1
ATOM 1347 N N . ALA B 1 6 ? 7.371 -13.664 -19.312 1 98.5 6 ALA B N 1
ATOM 1348 C CA . ALA B 1 6 ? 6.109 -13.789 -20.047 1 98.5 6 ALA B CA 1
ATOM 1349 C C . ALA B 1 6 ? 6.105 -12.906 -21.281 1 98.5 6 ALA B C 1
ATOM 1351 O O . ALA B 1 6 ? 6.785 -11.875 -21.328 1 98.5 6 ALA B O 1
ATOM 1352 N N . THR B 1 7 ? 5.375 -13.32 -22.297 1 97.31 7 THR B N 1
ATOM 1353 C CA . THR B 1 7 ? 5.16 -12.539 -23.5 1 97.31 7 THR B CA 1
ATOM 1354 C C . THR B 1 7 ? 3.682 -12.203 -23.688 1 97.31 7 THR B C 1
ATOM 1356 O O . THR B 1 7 ? 2.836 -12.711 -22.938 1 97.31 7 THR B O 1
ATOM 1359 N N . ILE B 1 8 ? 3.438 -11.375 -24.641 1 97 8 ILE B N 1
ATOM 1360 C CA . ILE B 1 8 ? 2.066 -10.953 -24.906 1 97 8 ILE B CA 1
ATOM 1361 C C . ILE B 1 8 ? 1.212 -12.18 -25.234 1 97 8 ILE B C 1
ATOM 1363 O O . ILE B 1 8 ? 0.036 -12.234 -24.875 1 97 8 ILE B O 1
ATOM 1367 N N . SER B 1 9 ? 1.773 -13.156 -25.828 1 97.31 9 SER B N 1
ATOM 1368 C CA . SER B 1 9 ? 1.039 -14.352 -26.234 1 97.31 9 SER B CA 1
ATOM 1369 C C . SER B 1 9 ? 0.598 -15.164 -25.031 1 97.31 9 SER B C 1
ATOM 1371 O O . SER B 1 9 ? -0.267 -16.031 -25.141 1 97.31 9 SER B O 1
ATOM 1373 N N . ASP B 1 10 ? 1.14 -14.906 -23.844 1 98.06 10 ASP B N 1
ATOM 1374 C CA . ASP B 1 10 ? 0.794 -15.641 -22.625 1 98.06 10 ASP B CA 1
ATOM 1375 C C . ASP B 1 10 ? -0.406 -15.008 -21.922 1 98.06 10 ASP B C 1
ATOM 1377 O O . ASP B 1 10 ? -1.002 -15.617 -21.031 1 98.06 10 ASP B O 1
ATOM 1381 N N . ILE B 1 11 ? -0.799 -13.867 -22.328 1 98 11 ILE B N 1
ATOM 1382 C CA . ILE B 1 11 ? -1.72 -13.016 -21.578 1 98 11 ILE B CA 1
ATOM 1383 C C . ILE B 1 11 ? -3.047 -13.742 -21.375 1 98 11 ILE B C 1
ATOM 1385 O O . ILE B 1 11 ? -3.6 -13.75 -20.281 1 98 11 ILE B O 1
ATOM 1389 N N . PRO B 1 12 ? -3.605 -14.414 -22.406 1 98.31 12 PRO B N 1
ATOM 1390 C CA . PRO B 1 12 ? -4.879 -15.102 -22.172 1 98.31 12 PRO B CA 1
ATOM 1391 C C . PRO B 1 12 ? -4.793 -16.141 -21.062 1 98.31 12 PRO B C 1
ATOM 1393 O O . PRO B 1 12 ? -5.734 -16.297 -20.281 1 98.31 12 PRO B O 1
ATOM 1396 N N . HIS B 1 13 ? -3.68 -16.828 -20.953 1 98.56 13 HIS B N 1
ATOM 1397 C CA . HIS B 1 13 ? -3.508 -17.844 -19.922 1 98.56 13 HIS B CA 1
ATOM 1398 C C . HIS B 1 13 ? -3.32 -17.234 -18.547 1 98.56 13 HIS B C 1
ATOM 1400 O O . HIS B 1 13 ? -3.904 -17.688 -17.562 1 98.56 13 HIS B O 1
ATOM 1406 N N . LEU B 1 14 ? -2.516 -16.203 -18.5 1 98.81 14 LEU B N 1
ATOM 1407 C CA . LEU B 1 14 ? -2.287 -15.508 -17.234 1 98.81 14 LEU B CA 1
ATOM 1408 C C . LEU B 1 14 ? -3.58 -14.891 -16.719 1 98.81 14 LEU B C 1
ATOM 1410 O O . LEU B 1 14 ? -3.883 -14.984 -15.523 1 98.81 14 LEU B O 1
ATOM 1414 N N . LEU B 1 15 ? -4.289 -14.297 -17.641 1 98.88 15 LEU B N 1
ATOM 1415 C CA . LEU B 1 15 ? -5.559 -13.664 -17.297 1 98.88 15 LEU B CA 1
ATOM 1416 C C . LEU B 1 15 ? -6.559 -14.695 -16.781 1 98.88 15 LEU B C 1
ATOM 1418 O O . LEU B 1 15 ? -7.297 -14.43 -15.828 1 98.88 15 LEU B O 1
ATOM 1422 N N . TYR B 1 16 ? -6.605 -15.812 -17.391 1 98.81 16 TYR B N 1
ATOM 1423 C CA . TYR B 1 16 ? -7.473 -16.891 -16.922 1 98.81 16 TYR B CA 1
ATOM 1424 C C . TYR B 1 16 ? -7.156 -17.25 -15.469 1 98.81 16 TYR B C 1
ATOM 1426 O O . TYR B 1 16 ? -8.062 -17.344 -14.641 1 98.81 16 TYR B O 1
ATOM 1434 N N . ILE B 1 17 ? -5.926 -17.438 -15.211 1 98.88 17 ILE B N 1
ATOM 1435 C CA . ILE B 1 17 ? -5.492 -17.797 -13.859 1 98.88 17 ILE B CA 1
ATOM 1436 C C . ILE B 1 17 ? -5.922 -16.703 -12.875 1 98.88 17 ILE B C 1
ATOM 1438 O O . ILE B 1 17 ? -6.488 -17.016 -11.82 1 98.88 17 ILE B O 1
ATOM 1442 N N . TYR B 1 18 ? -5.699 -15.492 -13.25 1 98.88 18 TYR B N 1
ATOM 1443 C CA . TYR B 1 18 ? -6.012 -14.383 -12.352 1 98.88 18 TYR B CA 1
ATOM 1444 C C . TYR B 1 18 ? -7.516 -14.289 -12.109 1 98.88 18 TYR B C 1
ATOM 1446 O O . TYR B 1 18 ? -7.957 -14.141 -10.969 1 98.88 18 TYR B O 1
ATOM 1454 N N . ASN B 1 19 ? -8.25 -14.352 -13.156 1 98.88 19 ASN B N 1
ATOM 1455 C CA . ASN B 1 19 ? -9.695 -14.18 -13.031 1 98.88 19 ASN B CA 1
ATOM 1456 C C . ASN B 1 19 ? -10.336 -15.352 -12.289 1 98.88 19 ASN B C 1
ATOM 1458 O O . ASN B 1 19 ? -11.352 -15.18 -11.617 1 98.88 19 ASN B O 1
ATOM 1462 N N . TYR B 1 20 ? -9.734 -16.516 -12.414 1 98.88 20 TYR B N 1
ATOM 1463 C CA . TYR B 1 20 ? -10.188 -17.609 -11.555 1 98.88 20 TYR B CA 1
ATOM 1464 C C . TYR B 1 20 ? -10.086 -17.219 -10.086 1 98.88 20 TYR B C 1
ATOM 1466 O O . TYR B 1 20 ? -11.016 -17.453 -9.312 1 98.88 20 TYR B O 1
ATOM 1474 N N . GLU B 1 21 ? -8.953 -16.625 -9.695 1 98.62 21 GLU B N 1
ATOM 1475 C CA . GLU B 1 21 ? -8.75 -16.203 -8.312 1 98.62 21 GLU B CA 1
ATOM 1476 C C . GLU B 1 21 ? -9.734 -15.109 -7.918 1 98.62 21 GLU B C 1
ATOM 1478 O O . GLU B 1 21 ? -10.242 -15.094 -6.789 1 98.62 21 GLU B O 1
ATOM 1483 N N . VAL B 1 22 ? -9.984 -14.148 -8.82 1 98.81 22 VAL B N 1
ATOM 1484 C CA . VAL B 1 22 ? -10.945 -13.078 -8.562 1 98.81 22 VAL B CA 1
ATOM 1485 C C . VAL B 1 22 ? -12.305 -13.672 -8.203 1 98.81 22 VAL B C 1
ATOM 1487 O O . VAL B 1 22 ? -12.93 -13.258 -7.227 1 98.81 22 VAL B O 1
ATOM 1490 N N . LEU B 1 23 ? -12.672 -14.711 -8.883 1 98.69 23 LEU B N 1
ATOM 1491 C CA . LEU B 1 23 ? -14.039 -15.211 -8.797 1 98.69 23 LEU B CA 1
ATOM 1492 C C . LEU B 1 23 ? -14.156 -16.281 -7.711 1 98.69 23 LEU B C 1
ATOM 1494 O O . LEU B 1 23 ? -15.242 -16.5 -7.168 1 98.69 23 LEU B O 1
ATOM 1498 N N . ASN B 1 24 ? -13.008 -16.891 -7.344 1 98.5 24 ASN B N 1
ATOM 1499 C CA . ASN B 1 24 ? -13.18 -18.109 -6.578 1 98.5 24 ASN B CA 1
ATOM 1500 C C . ASN B 1 24 ? -12.344 -18.109 -5.305 1 98.5 24 ASN B C 1
ATOM 1502 O O . ASN B 1 24 ? -12.328 -19.094 -4.562 1 98.5 24 ASN B O 1
ATOM 1506 N N . SER B 1 25 ? -11.664 -17.031 -5.027 1 98.25 25 SER B N 1
ATOM 1507 C CA . SER B 1 25 ? -10.789 -17.062 -3.865 1 98.25 25 SER B CA 1
ATOM 1508 C C . SER B 1 25 ? -10.609 -15.672 -3.266 1 98.25 25 SER B C 1
ATOM 1510 O O . SER B 1 25 ? -11.125 -14.688 -3.7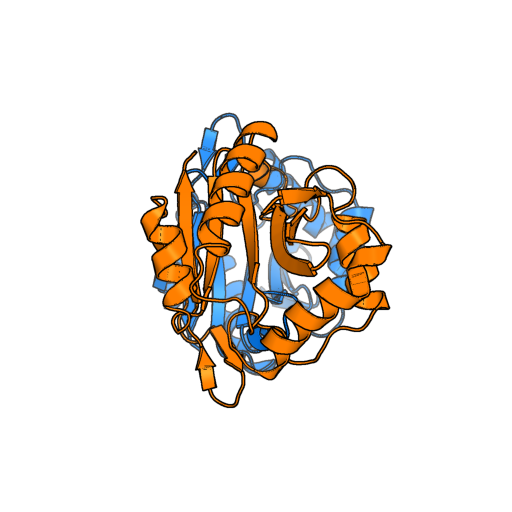99 1 98.25 25 SER B O 1
ATOM 1512 N N . THR B 1 26 ? -9.906 -15.594 -2.148 1 98.19 26 THR B N 1
ATOM 1513 C CA . THR B 1 26 ? -9.547 -14.328 -1.519 1 98.19 26 THR B CA 1
ATOM 1514 C C . THR B 1 26 ? -8.055 -14.039 -1.706 1 98.19 26 THR B C 1
ATOM 1516 O O . THR B 1 26 ? -7.477 -13.25 -0.963 1 98.19 26 THR B O 1
ATOM 1519 N N . SER B 1 27 ? -7.441 -14.75 -2.652 1 98.06 27 SER B N 1
ATOM 1520 C CA . SER B 1 27 ? -6.016 -14.555 -2.889 1 98.06 27 SER B CA 1
ATOM 1521 C C . SER B 1 27 ? -5.738 -13.18 -3.48 1 98.06 27 SER B C 1
ATOM 1523 O O . SER B 1 27 ? -4.605 -12.695 -3.43 1 98.06 27 SER B O 1
ATOM 1525 N N . THR B 1 28 ? -6.754 -12.625 -4.113 1 98.62 28 THR B N 1
ATOM 1526 C CA . THR B 1 28 ? -6.719 -11.25 -4.582 1 98.62 28 THR B CA 1
ATOM 1527 C C . THR B 1 28 ? -7.938 -10.477 -4.082 1 98.62 28 THR B C 1
ATOM 1529 O O . THR B 1 28 ? -9.008 -11.055 -3.891 1 98.62 28 THR B O 1
ATOM 1532 N N . PHE B 1 29 ? -7.73 -9.25 -3.924 1 98.81 29 PHE B N 1
ATOM 1533 C CA . PHE B 1 29 ? -8.805 -8.414 -3.398 1 98.81 29 PHE B CA 1
ATOM 1534 C C . PHE B 1 29 ? -9.508 -7.664 -4.523 1 98.81 29 PHE B C 1
ATOM 1536 O O . PHE B 1 29 ? -10.195 -6.672 -4.281 1 98.81 29 PHE B O 1
ATOM 1543 N N . ASP B 1 30 ? -9.289 -8.086 -5.746 1 98.75 30 ASP B N 1
ATOM 1544 C CA . ASP B 1 30 ? -10.18 -7.707 -6.84 1 98.75 30 ASP B CA 1
ATOM 1545 C C . ASP B 1 30 ? -11.477 -8.508 -6.801 1 98.75 30 ASP B C 1
ATOM 1547 O O . ASP B 1 30 ? -11.461 -9.711 -6.527 1 98.75 30 ASP B O 1
ATOM 1551 N N . ILE B 1 31 ? -12.57 -7.832 -7.055 1 98.44 31 ILE B N 1
ATOM 1552 C CA . ILE B 1 31 ? -13.852 -8.508 -6.891 1 98.44 31 ILE B CA 1
ATOM 1553 C C . ILE B 1 31 ? -14.523 -8.672 -8.25 1 98.44 31 ILE B C 1
ATOM 1555 O O . ILE B 1 31 ? -15.469 -9.461 -8.391 1 98.44 31 ILE B O 1
ATOM 1559 N N . HIS B 1 32 ? -14.055 -7.949 -9.289 1 98.5 32 HIS B N 1
ATOM 1560 C CA . HIS B 1 32 ? -14.523 -8.102 -10.664 1 98.5 32 HIS B CA 1
ATOM 1561 C C . HIS B 1 32 ? -13.391 -8.562 -11.578 1 98.5 32 HIS B C 1
ATOM 1563 O O . HIS B 1 32 ? -12.273 -8.047 -11.5 1 98.5 32 HIS B O 1
ATOM 1569 N N . PRO B 1 33 ? -13.734 -9.5 -12.422 1 98.69 33 PRO B N 1
ATOM 1570 C CA . PRO B 1 33 ? -12.695 -9.977 -13.344 1 98.69 33 PRO B CA 1
ATOM 1571 C C . PRO B 1 33 ? -12.07 -8.852 -14.164 1 98.69 33 PRO B C 1
ATOM 1573 O O . PRO B 1 33 ? -12.758 -7.898 -14.531 1 98.69 33 PRO B O 1
ATOM 1576 N N . LYS B 1 34 ? -10.805 -9.023 -14.438 1 98.62 34 LYS B N 1
ATOM 1577 C CA . LYS B 1 34 ? -10.078 -8.07 -15.266 1 98.62 34 LYS B CA 1
ATOM 1578 C C . LYS B 1 34 ? -10.289 -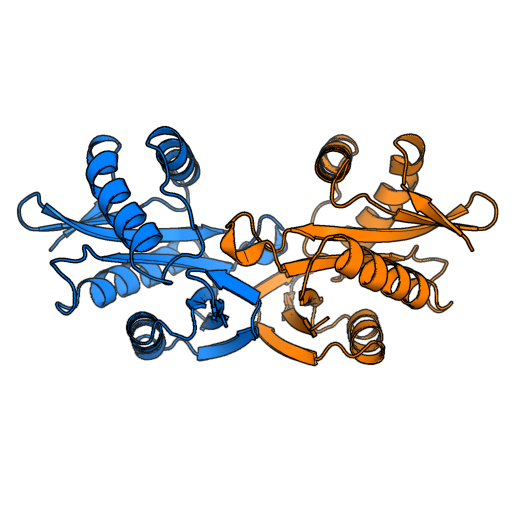8.359 -16.75 1 98.62 34 LYS B C 1
ATOM 1580 O O . LYS B 1 34 ? -10.492 -9.508 -17.141 1 98.62 34 LYS B O 1
ATOM 1585 N N . THR B 1 35 ? -10.242 -7.32 -17.516 1 98.56 35 THR B N 1
ATOM 1586 C CA . THR B 1 35 ? -10.289 -7.453 -18.969 1 98.56 35 THR B CA 1
ATOM 1587 C C . THR B 1 35 ? -8.891 -7.645 -19.547 1 98.56 35 THR B C 1
ATOM 1589 O O . THR B 1 35 ? -7.895 -7.508 -18.828 1 98.56 35 THR B O 1
ATOM 1592 N N . THR B 1 36 ? -8.867 -8 -20.797 1 98.31 36 THR B N 1
ATOM 1593 C CA . THR B 1 36 ? -7.59 -8.078 -21.5 1 98.31 36 THR B CA 1
ATOM 1594 C C . THR B 1 36 ? -6.875 -6.73 -21.469 1 98.31 36 THR B C 1
ATOM 1596 O O . THR B 1 36 ? -5.656 -6.672 -21.297 1 98.31 36 THR B O 1
ATOM 1599 N N . GLU B 1 37 ? -7.586 -5.668 -21.609 1 97.94 37 GLU B N 1
ATOM 1600 C CA . GLU B 1 37 ? -7.02 -4.324 -21.578 1 97.94 37 GLU B CA 1
ATOM 1601 C C . GLU B 1 37 ? -6.406 -4.02 -20.203 1 97.94 37 GLU B C 1
ATOM 1603 O O . GLU B 1 37 ? -5.312 -3.459 -20.125 1 97.94 37 GLU B O 1
ATOM 1608 N N . ASP B 1 38 ? -7.137 -4.363 -19.141 1 97.38 38 ASP B N 1
ATOM 1609 C CA . ASP B 1 38 ? -6.617 -4.203 -17.797 1 97.38 38 ASP B CA 1
ATOM 1610 C C . ASP B 1 38 ? -5.281 -4.922 -17.625 1 97.38 38 ASP B C 1
ATOM 1612 O O . ASP B 1 38 ? -4.332 -4.363 -17.078 1 97.38 38 ASP B O 1
ATOM 1616 N N . PHE B 1 39 ? -5.266 -6.121 -18.109 1 97.5 39 PHE B N 1
ATOM 1617 C CA . PHE B 1 39 ? -4.086 -6.953 -17.922 1 97.5 39 PHE B CA 1
ATOM 1618 C C . PHE B 1 39 ? -2.932 -6.465 -18.781 1 97.5 39 PHE B C 1
ATOM 1620 O O . PHE B 1 39 ? -1.768 -6.551 -18.391 1 97.5 39 PHE B O 1
ATOM 1627 N N . LEU B 1 40 ? -3.199 -5.988 -19.953 1 97.38 40 LEU B N 1
ATOM 1628 C CA . LEU B 1 40 ? -2.168 -5.414 -20.812 1 97.38 40 LEU B CA 1
ATOM 1629 C C . LEU B 1 40 ? -1.489 -4.23 -20.141 1 97.38 40 LEU B C 1
ATOM 1631 O O . LEU B 1 40 ? -0.275 -4.051 -20.266 1 97.38 40 LEU B O 1
ATOM 1635 N N . LYS B 1 41 ? -2.215 -3.418 -19.438 1 97.25 41 LYS B N 1
ATOM 1636 C CA . LYS B 1 41 ? -1.643 -2.312 -18.672 1 97.25 41 LYS B CA 1
ATOM 1637 C C . LYS B 1 41 ? -0.689 -2.824 -17.594 1 97.25 41 LYS B C 1
ATOM 1639 O O . LYS B 1 41 ? 0.399 -2.273 -17.422 1 97.25 41 LYS B O 1
ATOM 1644 N N . LEU B 1 42 ? -1.195 -3.855 -16.906 1 97.12 42 LEU B N 1
ATOM 1645 C CA . LEU B 1 42 ? -0.335 -4.488 -15.922 1 97.12 42 LEU B CA 1
ATOM 1646 C C . LEU B 1 42 ? 0.947 -5.008 -16.562 1 97.12 42 LEU B C 1
ATOM 1648 O O . LEU B 1 42 ? 2.043 -4.766 -16.047 1 97.12 42 LEU B O 1
ATOM 1652 N N . PHE B 1 43 ? 0.746 -5.684 -17.641 1 97.38 43 PHE B N 1
ATOM 1653 C CA . PHE B 1 43 ? 1.865 -6.258 -18.375 1 97.38 43 PHE B CA 1
ATOM 1654 C C . PHE B 1 43 ? 2.848 -5.172 -18.812 1 97.38 43 PHE B C 1
ATOM 1656 O O . PHE B 1 43 ? 4.059 -5.32 -18.625 1 97.38 43 PHE B O 1
ATOM 1663 N N . ASP B 1 44 ? 2.373 -4.07 -19.297 1 96.38 44 ASP B N 1
ATOM 1664 C CA . ASP B 1 44 ? 3.199 -2.959 -19.75 1 96.38 44 ASP B CA 1
ATOM 1665 C C . ASP B 1 44 ? 3.969 -2.332 -18.594 1 96.38 44 ASP B C 1
ATOM 1667 O O . ASP B 1 44 ? 5.137 -1.968 -18.734 1 96.38 44 ASP B O 1
ATOM 1671 N N . SER B 1 45 ? 3.316 -2.246 -17.438 1 96.25 45 SER B N 1
ATOM 1672 C CA . SER B 1 45 ? 3.965 -1.662 -16.266 1 96.25 45 SER B CA 1
ATOM 1673 C C . SER B 1 45 ? 5.074 -2.564 -15.75 1 96.25 45 SER B C 1
ATOM 1675 O O . SER B 1 45 ? 5.93 -2.125 -14.977 1 96.25 45 SER B O 1
ATOM 1677 N N . HIS B 1 46 ? 5.062 -3.805 -16.172 1 96.94 46 HIS B N 1
ATOM 1678 C CA . HIS B 1 46 ? 6.043 -4.793 -15.727 1 96.94 46 HIS B CA 1
ATOM 1679 C C . HIS B 1 46 ? 6.988 -5.168 -16.859 1 96.94 46 HIS B C 1
ATOM 1681 O O . HIS B 1 46 ? 7.617 -6.23 -16.828 1 96.94 46 HIS B O 1
ATOM 1687 N N . SER B 1 47 ? 7.176 -4.406 -17.844 1 87.12 47 SER B N 1
ATOM 1688 C CA . SER B 1 47 ? 7.898 -4.75 -19.062 1 87.12 47 SER B CA 1
ATOM 1689 C C . SER B 1 47 ? 9.406 -4.574 -18.875 1 87.12 47 SER B C 1
ATOM 1691 O O . SER B 1 47 ? 10.195 -5.141 -19.641 1 87.12 47 SER B O 1
ATOM 1693 N N . HIS B 1 48 ? 9.875 -3.855 -17.844 1 89.31 48 HIS B N 1
ATOM 1694 C CA . HIS B 1 48 ? 11.305 -3.566 -17.734 1 89.31 48 HIS B CA 1
ATOM 1695 C C . HIS B 1 48 ? 11.859 -4.02 -16.391 1 89.31 48 HIS B C 1
ATOM 1697 O O . HIS B 1 48 ? 12.289 -5.168 -16.25 1 89.31 48 HIS B O 1
ATOM 1703 N N . ARG B 1 49 ? 11.742 -3.395 -15.391 1 92.94 49 ARG B N 1
ATOM 1704 C CA . ARG B 1 49 ? 12.445 -3.604 -14.125 1 92.94 49 ARG B CA 1
ATOM 1705 C C . ARG B 1 49 ? 11.914 -4.84 -13.406 1 92.94 49 ARG B C 1
ATOM 1707 O O . ARG B 1 49 ? 12.688 -5.602 -12.82 1 92.94 49 ARG B O 1
ATOM 1714 N N . TYR B 1 50 ? 10.594 -5.082 -13.453 1 97.62 50 TYR B N 1
ATOM 1715 C CA . TYR B 1 50 ? 9.938 -6.172 -12.742 1 97.62 50 TYR B CA 1
ATOM 1716 C C . TYR B 1 50 ? 9.047 -6.977 -13.68 1 97.62 50 TYR B C 1
ATOM 1718 O O . TYR B 1 50 ? 7.82 -6.973 -13.531 1 97.62 50 TYR B O 1
ATOM 1726 N N . PRO B 1 51 ? 9.617 -7.734 -14.539 1 98 51 PRO B N 1
ATOM 1727 C CA . PRO B 1 51 ? 8.812 -8.477 -15.508 1 98 51 PRO B CA 1
ATOM 1728 C C . PRO B 1 51 ? 7.945 -9.555 -14.859 1 98 51 PRO B C 1
ATOM 1730 O O . PRO B 1 51 ? 8.25 -10.008 -13.75 1 98 51 PRO B O 1
ATOM 1733 N N . ILE B 1 52 ? 6.887 -9.875 -15.586 1 98.81 52 ILE B N 1
ATOM 1734 C CA . ILE B 1 52 ? 6.102 -11.047 -15.211 1 98.81 52 ILE B CA 1
ATOM 1735 C C . ILE B 1 52 ? 6.797 -12.312 -15.711 1 98.81 52 ILE B C 1
ATOM 1737 O O . ILE B 1 52 ? 7.223 -12.375 -16.875 1 98.81 52 ILE B O 1
ATOM 1741 N N . TYR B 1 53 ? 6.914 -13.273 -14.836 1 98.81 53 TYR B N 1
ATOM 1742 C CA . TYR B 1 53 ? 7.531 -14.547 -15.195 1 98.81 53 TYR B CA 1
ATOM 1743 C C . TYR B 1 53 ? 6.504 -15.672 -15.195 1 98.81 53 TYR B C 1
ATOM 1745 O O . TYR B 1 53 ? 5.758 -15.844 -14.227 1 98.81 53 TYR B O 1
ATOM 1753 N N . ALA B 1 54 ? 6.492 -16.406 -16.25 1 98.81 54 ALA B N 1
ATOM 1754 C CA . ALA B 1 54 ? 5.594 -17.547 -16.391 1 98.81 54 ALA B CA 1
ATOM 1755 C C . ALA B 1 54 ? 6.328 -18.859 -16.109 1 98.81 54 ALA B C 1
ATOM 1757 O O . ALA B 1 54 ? 7.457 -19.047 -16.562 1 98.81 54 ALA B O 1
ATOM 1758 N N . ALA B 1 55 ? 5.754 -19.672 -15.258 1 98.88 55 ALA B N 1
ATOM 1759 C CA . ALA B 1 55 ? 6.184 -21.062 -15.102 1 98.88 55 ALA B CA 1
ATOM 1760 C C . ALA B 1 55 ? 5.48 -21.969 -16.094 1 98.88 55 ALA B C 1
ATOM 1762 O O . ALA B 1 55 ? 4.246 -22.031 -16.125 1 98.88 55 ALA B O 1
ATOM 1763 N N . GLU B 1 56 ? 6.285 -22.641 -16.844 1 98.56 56 GLU B N 1
ATOM 1764 C CA . GLU B 1 56 ? 5.723 -23.422 -17.953 1 98.56 56 GLU B CA 1
ATOM 1765 C C . GLU B 1 56 ? 6.277 -24.844 -17.969 1 98.56 56 GLU B C 1
ATOM 1767 O O . GLU B 1 56 ? 7.441 -25.062 -17.625 1 98.56 56 GLU B O 1
ATOM 1772 N N . GLU B 1 57 ? 5.387 -25.75 -18.281 1 97.88 57 GLU B N 1
ATOM 1773 C CA . GLU B 1 57 ? 5.754 -27.141 -18.562 1 97.88 57 GLU B CA 1
ATOM 1774 C C . GLU B 1 57 ? 5.004 -27.656 -19.781 1 97.88 57 GLU B C 1
ATOM 1776 O O . GLU B 1 57 ? 3.773 -27.594 -19.844 1 97.88 57 GLU B O 1
ATOM 1781 N N . ASN B 1 58 ? 5.754 -28.219 -20.797 1 95.69 58 ASN B N 1
ATOM 1782 C CA . ASN B 1 58 ? 5.164 -28.766 -22.016 1 95.69 58 ASN B CA 1
ATOM 1783 C C . ASN B 1 58 ? 4.191 -27.781 -22.656 1 95.69 58 ASN B C 1
ATOM 1785 O O . ASN B 1 58 ? 3.045 -28.141 -22.938 1 95.69 58 ASN B O 1
ATOM 1789 N N . SER B 1 59 ? 4.484 -26.484 -22.719 1 94.19 59 SER B N 1
ATOM 1790 C CA . SER B 1 59 ? 3.768 -25.406 -23.375 1 94.19 59 SER B CA 1
ATOM 1791 C C . SER B 1 59 ? 2.502 -25.031 -22.609 1 94.19 59 SER B C 1
ATOM 1793 O O . SER B 1 59 ? 1.615 -24.359 -23.156 1 94.19 59 SER B O 1
ATOM 1795 N N . THR B 1 60 ? 2.467 -25.578 -21.391 1 97.5 60 THR B N 1
ATOM 1796 C CA . THR B 1 60 ? 1.354 -25.234 -20.516 1 97.5 60 THR B CA 1
ATOM 1797 C C . THR B 1 60 ? 1.812 -24.281 -19.422 1 97.5 60 THR B C 1
ATOM 1799 O O . THR B 1 60 ? 2.826 -24.516 -18.766 1 97.5 60 THR B O 1
ATOM 1802 N N . ILE B 1 61 ? 1.099 -23.172 -19.297 1 98.62 61 ILE B N 1
ATOM 1803 C CA . ILE B 1 61 ? 1.398 -22.25 -18.203 1 98.62 61 ILE B CA 1
ATOM 1804 C C . ILE B 1 61 ? 0.818 -22.781 -16.906 1 98.62 61 ILE B C 1
ATOM 1806 O O . ILE B 1 61 ? -0.395 -22.969 -16.781 1 98.62 61 ILE B O 1
ATOM 1810 N N . LEU B 1 62 ? 1.669 -22.984 -15.922 1 98.81 62 LEU B N 1
ATOM 1811 C CA . LEU B 1 62 ? 1.294 -23.578 -14.648 1 98.81 62 LEU B CA 1
ATOM 1812 C C . LEU B 1 62 ? 1.019 -22.5 -13.602 1 98.81 62 LEU B C 1
ATOM 1814 O O . LEU B 1 62 ? 0.359 -22.766 -12.594 1 98.81 62 LEU B O 1
ATOM 1818 N N . GLY B 1 63 ? 1.513 -21.359 -13.773 1 98.88 63 GLY B N 1
ATOM 1819 C CA . GLY B 1 63 ? 1.437 -20.219 -12.883 1 98.88 63 GLY B CA 1
ATOM 1820 C C . GLY B 1 63 ? 2.371 -19.094 -13.281 1 98.88 63 GLY B C 1
ATOM 1821 O O . GLY B 1 63 ? 3.025 -19.156 -14.328 1 98.88 63 GLY B O 1
ATOM 1822 N N . TYR B 1 64 ? 2.318 -18.047 -12.562 1 98.94 64 TYR B N 1
ATOM 1823 C CA . TYR B 1 64 ? 3.213 -16.938 -12.836 1 98.94 64 TYR B CA 1
ATOM 1824 C C . TYR B 1 64 ? 3.436 -16.094 -11.578 1 98.94 64 TYR B C 1
ATOM 1826 O O . TYR B 1 64 ? 2.744 -16.266 -10.578 1 98.94 64 TYR B O 1
ATOM 1834 N N . GLY B 1 65 ? 4.438 -15.328 -11.578 1 98.88 65 GLY B N 1
ATOM 1835 C CA . GLY B 1 65 ? 4.754 -14.414 -10.5 1 98.88 65 GLY B CA 1
ATOM 1836 C C . GLY B 1 65 ? 5.551 -13.203 -10.961 1 98.88 65 GLY B C 1
ATOM 1837 O O . GLY B 1 65 ? 6.07 -13.188 -12.078 1 98.88 65 GLY B O 1
ATOM 1838 N N . TYR B 1 66 ? 5.586 -12.227 -10.156 1 98.88 66 TYR B N 1
ATOM 1839 C CA . TYR B 1 66 ? 6.352 -11.023 -10.453 1 98.88 66 TYR B CA 1
ATOM 1840 C C . TYR B 1 66 ? 6.59 -10.203 -9.188 1 98.88 66 TYR B C 1
ATOM 1842 O O . TYR B 1 66 ? 5.965 -10.453 -8.156 1 98.88 66 TYR B O 1
ATOM 1850 N N . LEU B 1 67 ? 7.512 -9.375 -9.266 1 98.81 67 LEU B N 1
ATOM 1851 C CA . LEU B 1 67 ? 7.754 -8.344 -8.266 1 98.81 67 LEU B CA 1
ATOM 1852 C C . LEU B 1 67 ? 7.117 -7.02 -8.695 1 98.81 67 LEU B C 1
ATOM 1854 O O . LEU B 1 67 ? 6.934 -6.77 -9.883 1 98.81 67 LEU B O 1
ATOM 1858 N N . SER B 1 68 ? 6.715 -6.234 -7.762 1 98.38 68 SER B N 1
ATOM 1859 C CA . SER B 1 68 ? 6.238 -4.867 -7.973 1 98.38 68 SER B CA 1
ATOM 1860 C C . SER B 1 68 ? 6.914 -3.893 -7.016 1 98.38 68 SER B C 1
ATOM 1862 O O . SER B 1 68 ? 7.379 -4.289 -5.945 1 98.38 68 SER B O 1
ATOM 1864 N N . PRO B 1 69 ? 6.965 -2.584 -7.484 1 97.69 69 PRO B N 1
ATOM 1865 C CA . PRO B 1 69 ? 7.332 -1.609 -6.453 1 97.69 69 PRO B CA 1
ATOM 1866 C C . PRO B 1 69 ? 6.391 -1.641 -5.25 1 97.69 69 PRO B C 1
ATOM 1868 O O . PRO B 1 69 ? 5.176 -1.767 -5.414 1 97.69 69 PRO B O 1
ATOM 1871 N N . PHE B 1 70 ? 6.98 -1.593 -4.047 1 98.25 70 PHE B N 1
ATOM 1872 C CA . PHE B 1 70 ? 6.164 -1.553 -2.838 1 98.25 70 PHE B CA 1
ATOM 1873 C C . PHE B 1 70 ? 5.344 -0.271 -2.781 1 98.25 70 PHE B C 1
ATOM 1875 O O . PHE B 1 70 ? 4.215 -0.273 -2.285 1 98.25 70 PHE B O 1
ATOM 1882 N N . SER B 1 71 ? 5.855 0.823 -3.215 1 98.06 71 SER B N 1
ATOM 1883 C CA . SER B 1 71 ? 5.273 2.16 -3.27 1 98.06 71 SER B CA 1
ATOM 1884 C C . SER B 1 71 ? 5.949 3.016 -4.336 1 98.06 71 SER B C 1
ATOM 1886 O O . SER B 1 71 ? 7.074 2.73 -4.746 1 98.06 71 SER B O 1
ATOM 1888 N N . GLU B 1 72 ? 5.234 4.004 -4.75 1 96.19 72 GLU B N 1
ATOM 1889 C CA . GLU B 1 72 ? 5.824 4.938 -5.707 1 96.19 72 GLU B CA 1
ATOM 1890 C C . GLU B 1 72 ? 6.785 5.902 -5.016 1 96.19 72 GLU B C 1
ATOM 1892 O O . GLU B 1 72 ? 7.555 6.602 -5.68 1 96.19 72 GLU B O 1
ATOM 1897 N N . LYS B 1 73 ? 6.742 6.02 -3.736 1 98.12 73 LYS B N 1
ATOM 1898 C CA . LYS B 1 73 ? 7.637 6.918 -3.014 1 98.12 73 LYS B CA 1
ATOM 1899 C C . LYS B 1 73 ? 9.07 6.406 -3.043 1 98.12 73 LYS B C 1
ATOM 1901 O O . LYS B 1 73 ? 9.328 5.238 -2.74 1 98.12 73 LYS B O 1
ATOM 1906 N N . GLU B 1 74 ? 9.984 7.234 -3.299 1 97.81 74 GLU B N 1
ATOM 1907 C CA . GLU B 1 74 ? 11.344 6.883 -3.691 1 97.81 74 GLU B CA 1
ATOM 1908 C C . GLU B 1 74 ? 12.094 6.203 -2.547 1 97.81 74 GLU B C 1
ATOM 1910 O O . GLU B 1 74 ? 12.953 5.355 -2.779 1 97.81 74 GLU B O 1
ATOM 1915 N N . ALA B 1 75 ? 11.781 6.543 -1.354 1 98.62 75 ALA B N 1
ATOM 1916 C CA . ALA B 1 75 ? 12.492 5.957 -0.219 1 98.62 75 ALA B CA 1
ATOM 1917 C C . ALA B 1 75 ? 12.211 4.457 -0.116 1 98.62 75 ALA B C 1
ATOM 1919 O O . ALA B 1 75 ? 12.992 3.717 0.49 1 98.62 75 ALA B O 1
ATOM 1920 N N . TYR B 1 76 ? 11.125 3.988 -0.724 1 98.81 76 TYR B N 1
ATOM 1921 C CA . TYR B 1 76 ? 10.75 2.58 -0.694 1 98.81 76 TYR B CA 1
ATOM 1922 C C . TYR B 1 76 ? 11.453 1.805 -1.804 1 98.81 76 TYR B C 1
ATOM 1924 O O . TYR B 1 76 ? 11.188 0.617 -2.004 1 98.81 76 TYR B O 1
ATOM 1932 N N . SER B 1 77 ? 12.375 2.412 -2.605 1 97.94 77 SER B N 1
ATOM 1933 C CA . SER B 1 77 ? 12.984 1.793 -3.777 1 97.94 77 SER B CA 1
ATOM 1934 C C . SER B 1 77 ? 13.758 0.537 -3.4 1 97.94 77 SER B C 1
ATOM 1936 O O . SER B 1 77 ? 14.062 -0.295 -4.258 1 97.94 77 SER B O 1
ATOM 1938 N N . ILE B 1 78 ? 14.016 0.306 -2.131 1 98.44 78 ILE B N 1
ATOM 1939 C CA . ILE B 1 78 ? 14.789 -0.841 -1.664 1 98.44 78 ILE B CA 1
ATOM 1940 C C . ILE B 1 78 ? 13.844 -1.968 -1.255 1 98.44 78 ILE B C 1
ATOM 1942 O O . ILE B 1 78 ? 14.273 -2.975 -0.687 1 98.44 78 ILE B O 1
ATOM 1946 N N . THR B 1 79 ? 12.555 -1.809 -1.444 1 98.88 79 THR B N 1
ATOM 1947 C CA . THR B 1 79 ? 11.531 -2.762 -1.026 1 98.88 79 THR B CA 1
ATOM 1948 C C . THR B 1 79 ? 10.617 -3.119 -2.193 1 98.88 79 THR B C 1
ATOM 1950 O O . THR B 1 79 ? 10.164 -2.238 -2.928 1 98.88 79 THR B O 1
ATOM 1953 N N . VAL B 1 80 ? 10.352 -4.387 -2.416 1 98.81 80 VAL B N 1
ATOM 1954 C CA . VAL B 1 80 ? 9.445 -4.848 -3.457 1 98.81 80 VAL B CA 1
ATOM 1955 C C . VAL B 1 80 ? 8.344 -5.703 -2.838 1 98.81 80 VAL B C 1
ATOM 1957 O O . VAL B 1 80 ? 8.438 -6.109 -1.676 1 98.81 80 VAL B O 1
ATOM 1960 N N . GLU B 1 81 ? 7.266 -5.883 -3.541 1 98.88 81 GLU B N 1
ATOM 1961 C CA . GLU B 1 81 ? 6.188 -6.812 -3.219 1 98.88 81 GLU B CA 1
ATOM 1962 C C . GLU B 1 81 ? 6.168 -7.992 -4.188 1 98.88 81 GLU B C 1
ATOM 1964 O O . GLU B 1 81 ? 6.355 -7.816 -5.395 1 98.88 81 GLU B O 1
ATOM 1969 N N . ASP B 1 82 ? 6 -9.188 -3.688 1 98.88 82 ASP B N 1
ATOM 1970 C CA . ASP B 1 82 ? 5.914 -10.328 -4.59 1 98.88 82 ASP B CA 1
ATOM 1971 C C . ASP B 1 82 ? 4.461 -10.742 -4.816 1 98.88 82 ASP B C 1
ATOM 1973 O O . ASP B 1 82 ? 3.615 -10.562 -3.936 1 98.88 82 ASP B O 1
ATOM 1977 N N . THR B 1 83 ? 4.148 -11.258 -5.961 1 98.81 83 THR B N 1
ATOM 1978 C CA . THR B 1 83 ? 2.859 -11.805 -6.371 1 98.81 83 THR B CA 1
ATOM 1979 C C . THR B 1 83 ? 3.043 -13.148 -7.07 1 98.81 83 THR B C 1
ATOM 1981 O O . THR B 1 83 ? 3.926 -13.297 -7.918 1 98.81 83 THR B O 1
ATOM 1984 N N . ILE B 1 84 ? 2.268 -14.125 -6.711 1 98.81 84 ILE B N 1
ATOM 1985 C CA . ILE B 1 84 ? 2.332 -15.453 -7.309 1 98.81 84 ILE B CA 1
ATOM 1986 C C . ILE B 1 84 ? 0.919 -16 -7.5 1 98.81 84 ILE B C 1
ATOM 1988 O O . ILE B 1 84 ? 0.092 -15.93 -6.586 1 98.81 84 ILE B O 1
ATOM 1992 N N . TYR B 1 85 ? 0.655 -16.5 -8.633 1 98.88 85 TYR B N 1
ATOM 1993 C CA . TYR B 1 85 ? -0.583 -17.219 -8.93 1 98.88 85 TYR B CA 1
ATOM 1994 C C . TYR B 1 85 ? -0.294 -18.562 -9.594 1 98.88 85 TYR B C 1
ATOM 1996 O O . TYR B 1 85 ? 0.556 -18.641 -10.484 1 98.88 85 TYR B O 1
ATOM 2004 N N . ILE B 1 86 ? -0.969 -19.547 -9.125 1 98.81 86 ILE B N 1
ATOM 2005 C CA . ILE B 1 86 ? -0.827 -20.891 -9.68 1 98.81 86 ILE B CA 1
ATOM 2006 C C . ILE B 1 86 ? -2.143 -21.328 -10.32 1 98.81 86 ILE B C 1
ATOM 2008 O O . ILE B 1 86 ? -3.217 -21.109 -9.758 1 98.81 86 ILE B O 1
ATOM 2012 N N . HIS B 1 87 ? -2.039 -21.891 -11.43 1 98.75 87 HIS B N 1
ATOM 2013 C CA . HIS B 1 87 ? -3.219 -22.453 -12.078 1 98.75 87 HIS B CA 1
ATOM 2014 C C . HIS B 1 87 ? -3.975 -23.391 -11.141 1 98.75 87 HIS B C 1
ATOM 2016 O O . HIS B 1 87 ? -3.369 -24.234 -10.484 1 98.75 87 HIS B O 1
ATOM 2022 N N . PRO B 1 88 ? -5.305 -23.25 -11.133 1 98.06 88 PRO B N 1
ATOM 2023 C CA . PRO B 1 88 ? -6.078 -24 -10.148 1 98.06 88 PRO B CA 1
ATOM 2024 C C . PRO B 1 88 ? -5.926 -25.516 -10.32 1 98.06 88 PRO B C 1
ATOM 2026 O O . PRO B 1 88 ? -6 -26.266 -9.344 1 98.06 88 PRO B O 1
ATOM 2029 N N . LEU B 1 89 ? -5.582 -25.953 -11.445 1 97.62 89 LEU B N 1
ATOM 2030 C CA . LEU B 1 89 ? -5.508 -27.391 -11.719 1 97.62 89 LEU B CA 1
ATOM 2031 C C . LEU B 1 89 ? -4.133 -27.938 -11.367 1 97.62 89 LEU B C 1
ATOM 2033 O O . LEU B 1 89 ? -3.928 -29.156 -11.375 1 97.62 89 LEU B O 1
ATOM 2037 N N . TYR B 1 90 ? -3.229 -27.109 -11.047 1 97.75 90 TYR B N 1
ATOM 2038 C CA . TYR B 1 90 ? -1.858 -27.594 -10.875 1 97.75 90 TYR B CA 1
ATOM 2039 C C . TYR B 1 90 ? -1.316 -27.219 -9.5 1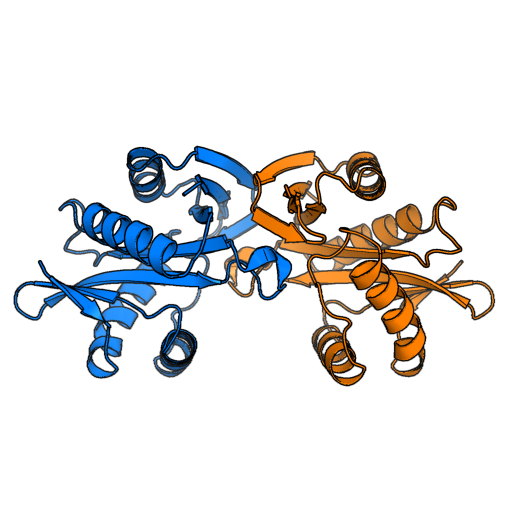 97.75 90 TYR B C 1
ATOM 2041 O O . TYR B 1 90 ? -0.101 -27.141 -9.312 1 97.75 90 TYR B O 1
ATOM 2049 N N . ARG B 1 91 ? -2.123 -26.969 -8.578 1 97 91 ARG B N 1
ATOM 2050 C CA . ARG B 1 91 ? -1.729 -26.609 -7.219 1 97 91 ARG B CA 1
ATOM 2051 C C . ARG B 1 91 ? -1.244 -27.844 -6.445 1 97 91 ARG B C 1
ATOM 2053 O O . ARG B 1 91 ? -1.529 -28.969 -6.832 1 97 91 ARG B O 1
ATOM 2060 N N . GLY B 1 92 ? -0.456 -27.578 -5.43 1 95.38 92 GLY B N 1
ATOM 2061 C CA . GLY B 1 92 ? 0.029 -28.656 -4.586 1 95.38 92 GLY B CA 1
ATOM 2062 C C . GLY B 1 92 ? 1.186 -29.422 -5.203 1 95.38 92 GLY B C 1
ATOM 2063 O O . GLY B 1 92 ? 1.464 -30.562 -4.812 1 95.38 92 GLY B O 1
ATOM 2064 N N . ARG B 1 93 ? 1.861 -28.859 -6.164 1 95.94 93 ARG B N 1
ATOM 2065 C CA . ARG B 1 93 ? 2.914 -29.547 -6.895 1 95.94 93 ARG B CA 1
ATOM 2066 C C . ARG B 1 93 ? 4.258 -28.859 -6.719 1 95.94 93 ARG B C 1
ATOM 2068 O O . ARG B 1 93 ? 5.191 -29.094 -7.488 1 95.94 93 ARG B O 1
ATOM 2075 N N . GLY B 1 94 ? 4.289 -27.906 -5.836 1 97.5 94 GLY B N 1
ATOM 2076 C CA . GLY B 1 94 ? 5.547 -27.234 -5.547 1 97.5 94 GLY B CA 1
ATOM 2077 C C . GLY B 1 94 ? 5.848 -26.094 -6.5 1 97.5 94 GLY B C 1
ATOM 2078 O O . GLY B 1 94 ? 6.93 -25.516 -6.449 1 97.5 94 GLY B O 1
ATOM 2079 N N . ILE B 1 95 ? 4.949 -25.734 -7.348 1 98.5 95 ILE B N 1
ATOM 2080 C CA . ILE B 1 95 ? 5.152 -24.703 -8.352 1 98.5 95 ILE B CA 1
ATOM 2081 C C . ILE B 1 95 ? 5.348 -23.344 -7.656 1 98.5 95 ILE B C 1
ATOM 2083 O O . ILE B 1 95 ? 6.242 -22.578 -8.023 1 98.5 95 ILE B O 1
ATOM 2087 N N . GLY B 1 96 ? 4.543 -23.062 -6.656 1 98.69 96 GLY B N 1
ATOM 2088 C CA . GLY B 1 96 ? 4.68 -21.828 -5.902 1 98.69 96 GLY B CA 1
ATOM 2089 C C . GLY B 1 96 ? 6.047 -21.656 -5.266 1 98.69 96 GLY B C 1
ATOM 2090 O O . GLY B 1 96 ? 6.617 -20.562 -5.277 1 98.69 96 GLY B O 1
ATOM 2091 N N . LYS B 1 97 ? 6.539 -22.781 -4.781 1 98.69 97 LYS B N 1
ATOM 2092 C CA . LYS B 1 97 ? 7.867 -22.781 -4.172 1 98.69 97 LYS B CA 1
ATOM 2093 C C . LYS B 1 97 ? 8.938 -22.391 -5.191 1 98.69 97 LYS B C 1
ATOM 2095 O O . LYS B 1 97 ? 9.82 -21.578 -4.895 1 98.69 97 LYS B O 1
ATOM 2100 N N . GLN B 1 98 ? 8.828 -22.953 -6.328 1 98.75 98 GLN B N 1
ATOM 2101 C CA . GLN B 1 98 ? 9.812 -22.688 -7.371 1 98.75 98 GLN B CA 1
ATOM 2102 C C . GLN B 1 98 ? 9.734 -21.25 -7.855 1 98.75 98 GLN B C 1
ATOM 2104 O O . GLN B 1 98 ? 10.758 -20.594 -8.086 1 98.75 98 GLN B O 1
ATOM 2109 N N . ILE B 1 99 ? 8.555 -20.703 -8.008 1 98.88 99 ILE B N 1
ATOM 2110 C CA . ILE B 1 99 ? 8.367 -19.328 -8.453 1 98.88 99 ILE B CA 1
ATOM 2111 C C . ILE B 1 99 ? 8.883 -18.359 -7.391 1 98.88 99 ILE B C 1
ATOM 2113 O O . ILE B 1 99 ? 9.609 -17.406 -7.699 1 98.88 99 ILE B O 1
ATOM 2117 N N . LEU B 1 100 ? 8.555 -18.609 -6.117 1 98.94 100 LEU B N 1
ATOM 2118 C CA . LEU B 1 100 ? 8.992 -17.719 -5.051 1 98.94 100 LEU B CA 1
ATOM 2119 C C . LEU B 1 100 ? 10.516 -17.703 -4.938 1 98.94 100 LEU B C 1
ATOM 2121 O O . LEU B 1 100 ? 11.125 -16.656 -4.789 1 98.94 100 LEU B O 1
ATOM 2125 N N . LYS B 1 101 ? 11.102 -18.906 -4.984 1 98.88 101 LYS B N 1
ATOM 2126 C CA . LYS B 1 101 ? 12.555 -19 -4.977 1 98.88 101 LYS B CA 1
ATOM 2127 C C . LYS B 1 101 ? 13.172 -18.141 -6.086 1 98.88 101 LYS B C 1
ATOM 2129 O O . LYS B 1 101 ? 14.133 -17.406 -5.852 1 98.88 101 LYS B O 1
ATOM 2134 N N . PHE B 1 102 ? 12.625 -18.266 -7.258 1 98.81 102 PHE B N 1
ATOM 2135 C CA . PHE B 1 102 ? 13.078 -17.516 -8.414 1 98.81 102 PHE B CA 1
ATOM 2136 C C . PHE B 1 102 ? 12.922 -16.016 -8.172 1 98.81 102 PHE B C 1
ATOM 2138 O O . PHE B 1 102 ? 13.844 -15.234 -8.445 1 98.81 102 PHE B O 1
ATOM 2145 N N . LEU B 1 103 ? 11.773 -15.555 -7.625 1 98.88 103 LEU B N 1
ATOM 2146 C CA . LEU B 1 103 ? 11.492 -14.141 -7.395 1 98.88 103 LEU B CA 1
ATOM 2147 C C . LEU B 1 103 ? 12.422 -13.57 -6.328 1 98.88 103 LEU B C 1
ATOM 2149 O O . LEU B 1 103 ? 12.82 -12.406 -6.398 1 98.88 103 LEU B O 1
ATOM 2153 N N . ILE B 1 104 ? 12.719 -14.352 -5.312 1 98.88 104 ILE B N 1
ATOM 2154 C CA . ILE B 1 104 ? 13.633 -13.906 -4.266 1 98.88 104 ILE B CA 1
ATOM 2155 C C . ILE B 1 104 ? 15.008 -13.609 -4.875 1 98.88 104 ILE B C 1
ATOM 2157 O O . ILE B 1 104 ? 15.609 -12.578 -4.578 1 98.88 104 ILE B O 1
ATOM 2161 N N . LYS B 1 105 ? 15.438 -14.516 -5.734 1 98.56 105 LYS B N 1
ATOM 2162 C CA . LYS B 1 105 ? 16.703 -14.281 -6.43 1 98.56 105 LYS B CA 1
ATOM 2163 C C . LYS B 1 105 ? 16.625 -13.031 -7.297 1 98.56 105 LYS B C 1
ATOM 2165 O O . LYS B 1 105 ? 17.547 -12.227 -7.312 1 98.56 105 LYS B O 1
ATOM 2170 N N . ARG B 1 106 ? 15.57 -12.828 -8.047 1 98.25 106 ARG B N 1
ATOM 2171 C CA . ARG B 1 106 ? 15.383 -11.656 -8.898 1 98.25 106 ARG B CA 1
ATOM 2172 C C . ARG B 1 106 ? 15.383 -10.375 -8.078 1 98.25 106 ARG B C 1
ATOM 2174 O O . ARG B 1 106 ? 15.93 -9.352 -8.5 1 98.25 106 ARG B O 1
ATOM 2181 N N . ALA B 1 107 ? 14.719 -10.438 -6.926 1 98.62 107 ALA B N 1
ATOM 2182 C CA . ALA B 1 107 ? 14.672 -9.273 -6.047 1 98.62 107 ALA B CA 1
ATOM 2183 C C . ALA B 1 107 ? 16.078 -8.828 -5.664 1 98.62 107 ALA B C 1
ATOM 2185 O O . ALA B 1 107 ? 16.406 -7.637 -5.727 1 98.62 107 ALA B O 1
ATOM 2186 N N . LYS B 1 108 ? 16.906 -9.734 -5.316 1 97.94 108 LYS B N 1
ATOM 2187 C CA . LYS B 1 108 ? 18.297 -9.422 -4.969 1 97.94 108 LYS B CA 1
ATOM 2188 C C . LYS B 1 108 ? 19.031 -8.789 -6.152 1 97.94 108 LYS B C 1
ATOM 2190 O O . LYS B 1 108 ? 19.781 -7.832 -5.977 1 97.94 108 LYS B O 1
ATOM 2195 N N . ASP B 1 109 ? 18.703 -9.281 -7.301 1 96.69 109 ASP B N 1
ATOM 2196 C CA . ASP B 1 109 ? 19.359 -8.789 -8.516 1 96.69 109 ASP B CA 1
ATOM 2197 C C . ASP B 1 109 ? 18.969 -7.344 -8.797 1 96.69 109 ASP B C 1
ATOM 2199 O O . ASP B 1 109 ? 19.703 -6.617 -9.469 1 96.69 109 ASP B O 1
ATOM 2203 N N . THR B 1 110 ? 17.797 -6.883 -8.352 1 95.06 110 THR B N 1
ATOM 2204 C CA . THR B 1 110 ? 17.328 -5.523 -8.602 1 95.06 110 THR B CA 1
ATOM 2205 C C . THR B 1 110 ? 17.906 -4.555 -7.578 1 95.06 110 THR B C 1
ATOM 2207 O O . THR B 1 110 ? 17.734 -3.34 -7.691 1 95.06 110 THR B O 1
ATOM 2210 N N . GLY B 1 111 ? 18.484 -5.09 -6.5 1 96.19 111 GLY B N 1
ATOM 2211 C CA . GLY B 1 111 ? 19 -4.25 -5.438 1 96.19 111 GLY B CA 1
ATOM 2212 C C . GLY B 1 111 ? 18.062 -4.102 -4.266 1 96.19 111 GLY B C 1
ATOM 2213 O O . GLY B 1 111 ? 18.328 -3.355 -3.322 1 96.19 111 GLY B O 1
ATOM 2214 N N . ALA B 1 112 ? 17 -4.793 -4.32 1 98.12 112 ALA B N 1
ATOM 2215 C CA . ALA B 1 112 ? 16.078 -4.758 -3.191 1 98.12 112 ALA B CA 1
ATOM 2216 C C . ALA B 1 112 ? 16.688 -5.387 -1.95 1 98.12 112 ALA B C 1
ATOM 2218 O O . ALA B 1 112 ? 17.469 -6.348 -2.051 1 98.12 112 ALA B O 1
ATOM 2219 N N . THR B 1 113 ? 16.266 -4.852 -0.795 1 98.5 113 THR B N 1
ATOM 2220 C CA . THR B 1 113 ? 16.734 -5.406 0.469 1 98.5 113 THR B CA 1
ATOM 2221 C C . THR B 1 113 ? 15.57 -6.02 1.251 1 98.5 113 THR B C 1
ATOM 2223 O O . THR B 1 113 ? 15.781 -6.664 2.281 1 98.5 113 THR B O 1
ATOM 2226 N N . ASN B 1 114 ? 14.359 -5.793 0.752 1 98.81 114 ASN B N 1
ATOM 2227 C CA . ASN B 1 114 ? 13.156 -6.324 1.383 1 98.81 114 ASN B CA 1
ATOM 2228 C C . ASN B 1 114 ? 12.156 -6.832 0.346 1 98.81 114 ASN B C 1
ATOM 2230 O O . ASN B 1 114 ? 11.992 -6.223 -0.712 1 98.81 114 ASN B O 1
ATOM 2234 N N . ILE B 1 115 ? 11.469 -7.879 0.647 1 98.94 115 ILE B N 1
ATOM 2235 C CA . ILE B 1 115 ? 10.258 -8.289 -0.05 1 98.94 115 ILE B CA 1
ATOM 2236 C C . ILE B 1 115 ? 9.078 -8.289 0.923 1 98.94 115 ILE B C 1
ATOM 2238 O O . ILE B 1 115 ? 9.172 -8.852 2.018 1 98.94 115 ILE B O 1
ATOM 2242 N N . ILE B 1 116 ? 8.039 -7.652 0.586 1 98.94 116 ILE B N 1
ATOM 2243 C CA . ILE B 1 116 ? 6.789 -7.668 1.336 1 98.94 116 ILE B CA 1
ATOM 2244 C C . ILE B 1 116 ? 5.766 -8.539 0.608 1 98.94 116 ILE B C 1
ATOM 2246 O O . ILE B 1 116 ? 5.66 -8.484 -0.619 1 98.94 116 ILE B O 1
ATOM 2250 N N . ALA B 1 117 ? 5.086 -9.336 1.289 1 98.94 117 ALA B N 1
ATOM 2251 C CA . ALA B 1 117 ? 3.902 -10.039 0.807 1 98.94 117 ALA B CA 1
ATOM 2252 C C . ALA B 1 117 ? 2.67 -9.664 1.627 1 98.94 117 ALA B C 1
ATOM 2254 O O . ALA B 1 117 ? 2.705 -9.688 2.859 1 98.94 117 ALA B O 1
ATOM 2255 N N . LYS B 1 118 ? 1.623 -9.273 1.007 1 98.88 118 LYS B N 1
ATOM 2256 C CA . LYS B 1 118 ? 0.31 -9.07 1.611 1 98.88 118 LYS B CA 1
ATOM 2257 C C . LYS B 1 118 ? -0.629 -10.227 1.288 1 98.88 118 LYS B C 1
ATOM 2259 O O . LYS B 1 118 ? -0.965 -10.453 0.124 1 98.88 118 LYS B O 1
ATOM 2264 N N . VAL B 1 119 ? -1.009 -10.898 2.316 1 98.94 119 VAL B N 1
ATOM 2265 C CA . VAL B 1 119 ? -1.737 -12.148 2.125 1 98.94 119 VAL B CA 1
ATOM 2266 C C . VAL B 1 119 ? -3.021 -12.133 2.953 1 98.94 119 VAL B C 1
ATOM 2268 O O . VAL B 1 119 ? -2.998 -11.789 4.137 1 98.94 119 VAL B O 1
ATOM 2271 N N . CYS B 1 120 ? -4.113 -12.453 2.291 1 98.88 120 CYS B N 1
ATOM 2272 C CA . CYS B 1 120 ? -5.32 -12.656 3.082 1 98.88 120 CYS B CA 1
ATOM 2273 C C . CYS B 1 120 ? -5.09 -13.703 4.168 1 98.88 120 CYS B C 1
ATOM 2275 O O . CYS B 1 120 ? -4.48 -14.742 3.914 1 98.88 120 CYS B O 1
ATOM 2277 N N . ALA B 1 121 ? -5.637 -13.445 5.328 1 98.75 121 ALA B N 1
ATOM 2278 C CA . ALA B 1 121 ? -5.398 -14.312 6.48 1 98.75 121 ALA B CA 1
ATOM 2279 C C . ALA B 1 121 ? -5.949 -15.711 6.242 1 98.75 121 ALA B C 1
ATOM 2281 O O . ALA B 1 121 ? -5.477 -16.688 6.84 1 98.75 121 ALA B O 1
ATOM 2282 N N . GLU B 1 122 ? -6.844 -15.875 5.332 1 97.81 122 GLU B N 1
ATOM 2283 C CA . GLU B 1 122 ? -7.473 -17.156 5.047 1 97.81 122 GLU B CA 1
ATOM 2284 C C . GLU B 1 122 ? -6.637 -17.969 4.062 1 97.81 122 GLU B C 1
ATOM 2286 O O . GLU B 1 122 ? -6.91 -19.156 3.844 1 97.81 122 GLU B O 1
ATOM 2291 N N . ASN B 1 123 ? -5.707 -17.312 3.428 1 98.06 123 ASN B N 1
ATOM 2292 C CA . ASN B 1 123 ? -4.883 -18 2.432 1 98.06 123 ASN B CA 1
ATOM 2293 C C . ASN B 1 123 ? -3.697 -18.719 3.074 1 98.06 123 ASN B C 1
ATOM 2295 O O . ASN B 1 123 ? -2.547 -18.312 2.871 1 98.06 123 ASN B O 1
ATOM 2299 N N . TYR B 1 124 ? -3.986 -19.781 3.73 1 97.88 124 TYR B N 1
ATOM 2300 C CA . TYR B 1 124 ? -3 -20.5 4.527 1 97.88 124 TYR B CA 1
ATOM 2301 C C . TYR B 1 124 ? -1.891 -21.062 3.645 1 97.88 124 TYR B C 1
ATOM 2303 O O . TYR B 1 124 ? -0.742 -21.172 4.078 1 97.88 124 TYR B O 1
ATOM 2311 N N . ILE B 1 125 ? -2.254 -21.391 2.457 1 97.62 125 ILE B N 1
ATOM 2312 C CA . ILE B 1 125 ? -1.274 -21.969 1.545 1 97.62 125 ILE B CA 1
ATOM 2313 C C . ILE B 1 125 ? -0.189 -20.953 1.229 1 97.62 125 ILE B C 1
ATOM 2315 O O . ILE B 1 125 ? 1.003 -21.25 1.313 1 97.62 125 ILE B O 1
ATOM 2319 N N . SER B 1 126 ? -0.56 -19.734 0.873 1 98.56 126 SER B N 1
ATOM 2320 C CA . SER B 1 126 ? 0.397 -18.688 0.578 1 98.56 126 SER B CA 1
ATOM 2321 C C . SER B 1 126 ? 1.195 -18.297 1.818 1 98.56 126 SER B C 1
ATOM 2323 O O . SER B 1 126 ? 2.402 -18.062 1.737 1 98.56 126 SER B O 1
ATOM 2325 N N . LEU B 1 127 ? 0.502 -18.234 2.986 1 98.81 127 LEU B N 1
ATOM 2326 C CA . LEU B 1 127 ? 1.182 -17.938 4.238 1 98.81 127 LEU B CA 1
ATOM 2327 C C . LEU B 1 127 ? 2.271 -18.953 4.535 1 98.81 127 LEU B C 1
ATOM 2329 O O . LEU B 1 127 ? 3.406 -18.594 4.844 1 98.81 127 LEU B O 1
ATOM 2333 N N . HIS B 1 128 ? 1.93 -20.203 4.398 1 98.5 128 HIS B N 1
ATOM 2334 C CA . HIS B 1 128 ? 2.881 -21.281 4.652 1 98.5 128 HIS B CA 1
ATOM 2335 C C . HIS B 1 128 ? 4.031 -21.25 3.654 1 98.5 128 HIS B C 1
ATOM 2337 O O . HIS B 1 128 ? 5.191 -21.438 4.031 1 98.5 128 HIS B O 1
ATOM 2343 N N . LEU B 1 129 ? 3.684 -21.047 2.416 1 98.75 129 LEU B N 1
ATOM 2344 C CA . LEU B 1 129 ? 4.707 -20.938 1.383 1 98.75 129 LEU B CA 1
ATOM 2345 C C . LEU B 1 129 ? 5.742 -19.875 1.753 1 98.75 129 LEU B C 1
ATOM 2347 O O . LEU B 1 129 ? 6.941 -20.172 1.799 1 98.75 129 LEU B O 1
ATOM 2351 N N . HIS B 1 130 ? 5.301 -18.688 2.068 1 98.94 130 HIS B N 1
ATOM 2352 C CA . HIS B 1 130 ? 6.211 -17.578 2.355 1 98.94 130 HIS B CA 1
ATOM 2353 C C . HIS B 1 130 ? 7.012 -17.844 3.627 1 98.94 130 HIS B C 1
ATOM 2355 O O . HIS B 1 130 ? 8.227 -17.625 3.658 1 98.94 130 HIS B O 1
ATOM 2361 N N . LYS B 1 131 ? 6.352 -18.297 4.617 1 98.81 131 LYS B N 1
ATOM 2362 C CA . LYS B 1 131 ? 7.043 -18.594 5.871 1 98.81 131 LYS B CA 1
ATOM 2363 C C . LYS B 1 131 ? 8.125 -19.641 5.676 1 98.81 131 LYS B C 1
ATOM 2365 O O . LYS B 1 131 ? 9.18 -19.578 6.32 1 98.81 131 LYS B O 1
ATOM 2370 N N . SER B 1 132 ? 7.859 -20.609 4.832 1 98.62 132 SER B N 1
ATOM 2371 C CA . SER B 1 132 ? 8.836 -21.656 4.551 1 98.62 132 SER B CA 1
ATOM 2372 C C . SER B 1 132 ? 10.094 -21.078 3.91 1 98.62 132 SER B C 1
ATOM 2374 O O . SER B 1 132 ? 11.141 -21.734 3.893 1 98.62 132 SER B O 1
ATOM 2376 N N . PHE B 1 133 ? 10.039 -19.922 3.344 1 98.81 133 PHE B N 1
ATOM 2377 C CA . PHE B 1 133 ? 11.195 -19.266 2.732 1 98.81 133 PHE B CA 1
ATOM 2378 C C . PHE B 1 133 ? 11.781 -18.219 3.67 1 98.81 133 PHE B C 1
ATOM 2380 O O . PHE B 1 133 ? 12.625 -17.406 3.258 1 98.81 133 PHE B O 1
ATOM 2387 N N . GLY B 1 134 ? 11.281 -18.141 4.902 1 98.81 134 GLY B N 1
ATOM 2388 C CA . GLY B 1 134 ? 11.898 -17.281 5.895 1 98.81 134 GLY B CA 1
ATOM 2389 C C . GLY B 1 134 ? 11.18 -15.961 6.074 1 98.81 134 GLY B C 1
ATOM 2390 O O . GLY B 1 134 ? 11.633 -15.102 6.832 1 98.81 134 GLY B O 1
ATOM 2391 N N . PHE B 1 135 ? 10.078 -15.758 5.355 1 98.94 135 PHE B N 1
ATOM 2392 C CA . PHE B 1 135 ? 9.281 -14.57 5.637 1 98.94 135 PHE B CA 1
ATOM 2393 C C . PHE B 1 135 ? 8.758 -14.602 7.066 1 98.94 135 PHE B C 1
ATOM 2395 O O . PHE B 1 135 ? 8.367 -15.656 7.57 1 98.94 135 PHE B O 1
ATOM 2402 N N . VAL B 1 136 ? 8.664 -13.422 7.648 1 98.88 136 VAL B N 1
ATOM 2403 C CA . VAL B 1 136 ? 8.156 -13.289 9.008 1 98.88 136 VAL B CA 1
ATOM 2404 C C . VAL B 1 136 ? 6.914 -12.398 9.008 1 98.88 136 VAL B C 1
ATOM 2406 O O . VAL B 1 136 ? 6.855 -11.406 8.266 1 98.88 136 VAL B O 1
ATOM 2409 N N . GLU B 1 137 ? 5.922 -12.766 9.805 1 98.88 137 GLU B N 1
ATOM 2410 C CA . GLU B 1 137 ? 4.754 -11.906 9.961 1 98.88 137 GLU B CA 1
ATOM 2411 C C . GLU B 1 137 ? 5.117 -10.602 10.664 1 98.88 137 GLU B C 1
ATOM 2413 O O . GLU B 1 137 ? 5.633 -10.617 11.781 1 98.88 137 GLU B O 1
ATOM 2418 N N . VAL B 1 138 ? 4.844 -9.516 10.016 1 98.94 138 VAL B N 1
ATOM 2419 C CA . VAL B 1 138 ? 5.234 -8.234 10.586 1 98.94 138 VAL B CA 1
ATOM 2420 C C . VAL B 1 138 ? 3.994 -7.371 10.812 1 98.94 138 VAL B C 1
ATOM 2422 O O . VAL B 1 138 ? 4.09 -6.258 11.344 1 98.94 138 VAL B O 1
ATOM 2425 N N . GLY B 1 139 ? 2.838 -7.883 10.43 1 98.88 139 GLY B N 1
ATOM 2426 C CA . GLY B 1 139 ? 1.611 -7.137 10.664 1 98.88 139 GLY B CA 1
ATOM 2427 C C . GLY B 1 139 ? 0.36 -7.938 10.352 1 98.88 139 GLY B C 1
ATOM 2428 O O . GLY B 1 139 ? 0.405 -8.898 9.586 1 98.88 139 GLY B O 1
ATOM 2429 N N . LYS B 1 140 ? -0.717 -7.598 10.938 1 98.88 140 LYS B N 1
ATOM 2430 C CA . LYS B 1 140 ? -2.059 -8.109 10.672 1 98.88 140 LYS B CA 1
ATOM 2431 C C . LYS B 1 140 ? -3.086 -6.98 10.672 1 98.88 140 LYS B C 1
ATOM 2433 O O . LYS B 1 140 ? -3.361 -6.383 11.711 1 98.88 140 LYS B O 1
ATOM 2438 N N . LEU B 1 141 ? -3.594 -6.656 9.531 1 98.94 141 LEU B N 1
ATOM 2439 C CA . LEU B 1 141 ? -4.66 -5.676 9.383 1 98.94 141 LEU B CA 1
ATOM 2440 C C . LEU B 1 141 ? -6.031 -6.328 9.547 1 98.94 141 LEU B C 1
ATOM 2442 O O . LEU B 1 141 ? -6.355 -7.281 8.836 1 98.94 141 LEU B O 1
ATOM 2446 N N . THR B 1 142 ? -6.809 -5.809 10.398 1 98.81 142 THR B N 1
ATOM 2447 C CA . THR B 1 142 ? -8.062 -6.453 10.789 1 98.81 142 THR B CA 1
ATOM 2448 C C . THR B 1 142 ? -9.227 -5.895 9.984 1 98.81 142 THR B C 1
ATOM 2450 O O . THR B 1 142 ? -9.461 -4.688 9.969 1 98.81 142 THR B O 1
ATOM 2453 N N . LYS B 1 143 ? -9.93 -6.766 9.273 1 98.75 143 LYS B N 1
ATOM 2454 C CA . LYS B 1 143 ? -11.18 -6.453 8.578 1 98.75 143 LYS B CA 1
ATOM 2455 C C . LYS B 1 143 ? -10.992 -5.281 7.621 1 98.75 143 LYS B C 1
ATOM 2457 O O . LYS B 1 143 ? -11.828 -4.371 7.574 1 98.75 143 LYS B O 1
ATOM 2462 N N . VAL B 1 144 ? -9.945 -5.34 6.812 1 98.88 144 VAL B N 1
ATOM 2463 C CA . VAL B 1 144 ? -9.633 -4.199 5.957 1 98.88 144 VAL B CA 1
ATOM 2464 C C . VAL B 1 144 ? -10.164 -4.449 4.547 1 98.88 144 VAL B C 1
ATOM 2466 O O . VAL B 1 144 ? -10.141 -3.553 3.701 1 98.88 144 VAL B O 1
ATOM 2469 N N . GLY B 1 145 ? -10.555 -5.637 4.289 1 98.75 145 GLY B N 1
ATOM 2470 C CA . GLY B 1 145 ? -11.156 -5.992 3.014 1 98.75 145 GLY B CA 1
ATOM 2471 C C . GLY B 1 145 ? -12.555 -6.559 3.15 1 98.75 145 GLY B C 1
ATOM 2472 O O . GLY B 1 145 ? -12.938 -7.031 4.223 1 98.75 145 GLY B O 1
ATOM 2473 N N . SER B 1 146 ? -13.289 -6.469 2.133 1 98.62 146 SER B N 1
ATOM 2474 C CA . SER B 1 146 ? -14.609 -7.086 2.055 1 98.62 146 SER B CA 1
ATOM 2475 C C . SER B 1 146 ? -14.805 -7.793 0.716 1 98.62 146 SER B C 1
ATOM 2477 O O . SER B 1 146 ? -14.711 -7.164 -0.341 1 98.62 146 SER B O 1
ATOM 2479 N N . LYS B 1 147 ? -15.031 -9.023 0.757 1 98.56 147 LYS B N 1
ATOM 2480 C CA . LYS B 1 147 ? -15.258 -9.867 -0.412 1 98.56 147 LYS B CA 1
ATOM 2481 C C . LYS B 1 147 ? -16.078 -11.094 -0.051 1 98.56 147 LYS B C 1
ATOM 2483 O O . LYS B 1 147 ? -15.93 -11.656 1.036 1 98.56 147 LYS B O 1
ATOM 2488 N N . PHE B 1 148 ? -17 -11.484 -0.96 1 98.31 148 PHE B N 1
ATOM 2489 C CA . PHE B 1 148 ? -17.875 -12.633 -0.782 1 98.31 148 PHE B CA 1
ATOM 2490 C C . PHE B 1 148 ? -18.703 -12.492 0.488 1 98.31 148 PHE B C 1
ATOM 2492 O O . PHE B 1 148 ? -18.922 -13.477 1.206 1 98.31 148 PHE B O 1
ATOM 2499 N N . GLY B 1 149 ? -19.031 -11.312 0.872 1 97.31 149 GLY B N 1
ATOM 2500 C CA . GLY B 1 149 ? -19.938 -11.047 1.979 1 97.31 149 GLY B CA 1
ATOM 2501 C C . GLY B 1 149 ? -19.266 -11.133 3.336 1 97.31 149 GLY B C 1
ATOM 2502 O O . GLY B 1 149 ? -19.938 -11.188 4.367 1 97.31 149 GLY B O 1
ATOM 2503 N N . ARG B 1 150 ? -17.953 -11.133 3.314 1 96.94 150 ARG B N 1
ATOM 2504 C CA . ARG B 1 150 ? -17.234 -11.234 4.578 1 96.94 150 ARG B CA 1
ATOM 2505 C C . ARG B 1 150 ? -16.156 -10.156 4.676 1 96.94 150 ARG B C 1
ATOM 2507 O O . ARG B 1 150 ? -15.609 -9.719 3.66 1 96.94 150 ARG B O 1
ATOM 2514 N N . PHE B 1 151 ? -15.867 -9.711 5.883 1 98.31 151 PHE B N 1
ATOM 2515 C CA . PHE B 1 151 ? -14.703 -8.883 6.152 1 98.31 151 PHE B CA 1
ATOM 2516 C C . PHE B 1 151 ? -13.438 -9.727 6.234 1 98.31 151 PHE B C 1
ATOM 2518 O O . PHE B 1 151 ? -13.461 -10.836 6.781 1 98.31 151 PHE B O 1
ATOM 2525 N N . LEU 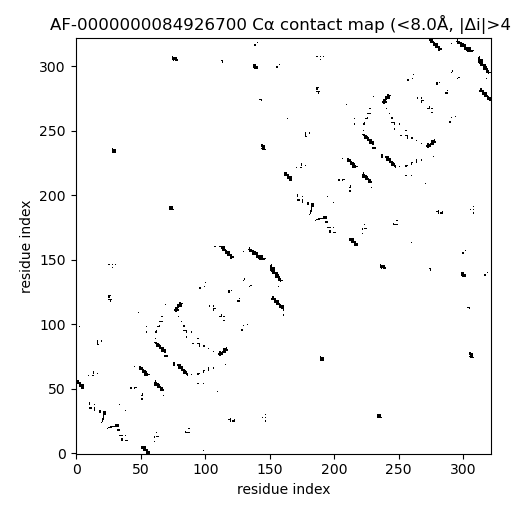B 1 152 ? -12.406 -9.234 5.711 1 98.81 152 LEU B N 1
ATOM 2526 C CA . LEU B 1 152 ? -11.188 -10.031 5.57 1 98.81 152 LEU B CA 1
ATOM 2527 C C . LEU B 1 152 ? -10.008 -9.336 6.23 1 98.81 152 LEU B C 1
ATOM 2529 O O . LEU B 1 152 ? -9.852 -8.117 6.109 1 98.81 152 LEU B O 1
ATOM 2533 N N . ASP B 1 153 ? -9.227 -10.133 6.934 1 98.88 153 ASP B N 1
ATOM 2534 C CA . ASP B 1 153 ? -7.949 -9.688 7.484 1 98.88 153 ASP B CA 1
ATOM 2535 C C . ASP B 1 153 ? -6.816 -9.883 6.48 1 98.88 153 ASP B C 1
ATOM 2537 O O . ASP B 1 153 ? -6.883 -10.773 5.629 1 98.88 153 ASP B O 1
ATOM 2541 N N . VAL B 1 154 ? -5.828 -9.039 6.574 1 98.94 154 VAL B N 1
ATOM 2542 C CA . VAL B 1 154 ? -4.641 -9.164 5.734 1 98.94 154 VAL B CA 1
ATOM 2543 C C . VAL B 1 154 ? -3.398 -9.305 6.609 1 98.94 154 VAL B C 1
ATOM 2545 O O . VAL B 1 154 ? -3.195 -8.523 7.543 1 98.94 154 VAL B O 1
ATOM 2548 N N . ILE B 1 155 ? -2.602 -10.273 6.34 1 98.94 155 ILE B N 1
ATOM 2549 C CA . ILE B 1 155 ? -1.32 -10.492 7 1 98.94 155 ILE B CA 1
ATOM 2550 C C . ILE B 1 155 ? -0.195 -9.914 6.148 1 98.94 155 ILE B C 1
ATOM 2552 O O . ILE B 1 155 ? -0.161 -10.117 4.93 1 98.94 155 ILE B O 1
ATOM 2556 N N . ILE B 1 156 ? 0.648 -9.18 6.754 1 98.94 156 ILE B N 1
ATOM 2557 C CA . ILE B 1 156 ? 1.829 -8.648 6.082 1 98.94 156 ILE B CA 1
ATOM 2558 C C . ILE B 1 156 ? 3.057 -9.469 6.473 1 98.94 156 ILE B C 1
ATOM 2560 O O . ILE B 1 156 ? 3.365 -9.609 7.66 1 98.94 156 ILE B O 1
ATOM 2564 N N . LEU B 1 157 ? 3.717 -10.031 5.488 1 98.94 157 LEU B N 1
ATOM 2565 C CA . LEU B 1 157 ? 4.953 -10.789 5.664 1 98.94 157 LEU B CA 1
ATOM 2566 C C . LEU B 1 157 ? 6.137 -10.031 5.07 1 98.94 157 LEU B C 1
ATOM 2568 O O . LEU B 1 157 ? 5.996 -9.336 4.062 1 98.94 157 LEU B O 1
ATOM 2572 N N . GLN B 1 158 ? 7.262 -10.195 5.668 1 98.94 158 GLN B N 1
ATOM 2573 C CA . GLN B 1 158 ? 8.477 -9.539 5.199 1 98.94 158 GLN B CA 1
ATOM 2574 C C . GLN B 1 158 ? 9.648 -10.516 5.148 1 98.94 158 GLN B C 1
ATOM 2576 O O . GLN B 1 158 ? 9.82 -11.336 6.051 1 98.94 158 GLN B O 1
ATOM 2581 N N . LEU B 1 159 ? 10.383 -10.492 4.133 1 98.94 159 LEU B N 1
ATOM 2582 C CA . LEU B 1 159 ? 11.68 -11.141 4.023 1 98.94 159 LEU B CA 1
ATOM 2583 C C . LEU B 1 159 ? 12.797 -10.117 3.863 1 98.94 159 LEU B C 1
ATOM 2585 O O . LEU B 1 159 ? 12.789 -9.336 2.904 1 98.94 159 LEU B O 1
ATOM 2589 N N . ILE B 1 160 ? 13.648 -10.031 4.746 1 98.62 160 ILE B N 1
ATOM 2590 C CA . ILE B 1 160 ? 14.844 -9.211 4.605 1 98.62 160 ILE B CA 1
ATOM 2591 C C . ILE B 1 160 ? 15.906 -9.977 3.818 1 98.62 160 ILE B C 1
ATOM 2593 O O . ILE B 1 160 ? 16.234 -11.117 4.148 1 98.62 160 ILE B O 1
ATOM 2597 N N . LEU B 1 161 ? 16.391 -9.398 2.812 1 97.88 161 LEU B N 1
ATOM 2598 C CA . LEU B 1 161 ? 17.266 -10.078 1.877 1 97.88 161 LEU B CA 1
ATOM 2599 C C . LEU B 1 161 ? 18.719 -9.953 2.311 1 97.88 161 LEU B C 1
ATOM 2601 O O . LEU B 1 161 ? 19.109 -8.961 2.934 1 97.88 161 LEU B O 1
#

Foldseek 3Di:
DDKDFDDLVCLVVQLVQVQCCLPPHVQDQRVDRDDSVRVVVVQVVCVPLKTKIFDDDPNDTFKIKIWAQPDPDPVSQQEIEIDITGRPVRPPPCPLLVRVVVRVVSSVVSNHFKYKYKGWPPPVVVVVSVVVVPWDFDDKAFQPGDYPHDGIIITMTMDGD/DDKDFDDLVCLVVQLVQVQCCLPPHVQDQRVDRDDSVRVVVVQVVCVPLKTKIFDDDPNDTFKIKIWAQPDPDPVSQQEIEIDITGRPVRPPPCPLLVRVVVRVVSSVVSNHFKYKYKGWPPPVVVVVSCVVVPWDFDDKAFQPGDYPHDRIIITMTMDGD

Sequence (322 aa):
MNIRKATISDIPHLLYIYNYEVLNSTSTFDIHPKTTEDFLKLFDSHSHRYPIYAAEENSTILGYGYLSPFSEKEAYSITVEDTIYIHPLYRGRGIGKQILKFLIKRAKDTGATNIIAKVCAENYISLHLHKSFGFVEVGKLTKVGSKFGRFLDVIILQLILMNIRKATISDIPHLLYIYNYEVLNSTSTFDIHPKTTEDFLKLFDSHSHRYPIYAAEENSTILGYGYLSPFSEKEAYSITVEDTIYIHPLYRGRGIGKQILKFLIKRAKDTGATNIIAKVCAENYISLHLHKSFGFVEVGKLTKVGSKFGRFLDVIILQLIL

Secondary structure (DSSP, 8-state):
-EEEE--GGGHHHHHHHHHHHHHH-SSS---SPPPHHHHHHHHHHTSSSS--EEEEETTEEEEEEEEEES-SSGGGGGEEEEEEEE-GGGTTSSHHHHHHHHHHHHHHHHT-SEEEEEEETT-HHHHHHHHHTT-EEEEEEEEEEEETTEEEEEEEEEEE-/-EEEE--GGGHHHHHHHHHHHHHH-SSS---SPPPHHHHHHHHHHTSSSS--EEEEETTEEEEEEEEEES-SSGGGGGEEEEEEEE-GGGTTSSHHHHHHHHHHHHHHHHT-SEEEEEEETT-HHHHHHHHHTT-EEEEEEEEEEEETTEEEEEEEEEEE-